Protein AF-A0A6N7EY74-F1 (afdb_monomer_lite)

Structure (mmCIF, N/CA/C/O backbone):
data_AF-A0A6N7EY74-F1
#
_entry.id   AF-A0A6N7EY74-F1
#
loop_
_atom_site.group_PDB
_atom_site.id
_atom_site.type_symbol
_atom_site.label_atom_id
_atom_site.label_alt_id
_atom_site.label_comp_id
_atom_site.label_asym_id
_atom_site.label_entity_id
_atom_site.label_seq_id
_atom_site.pdbx_PDB_ins_code
_atom_site.Cartn_x
_atom_site.Cartn_y
_atom_site.Cartn_z
_atom_site.occupancy
_atom_site.B_iso_or_equiv
_atom_site.auth_seq_id
_atom_site.auth_comp_id
_atom_site.auth_asym_id
_atom_site.auth_atom_id
_atom_site.pdbx_PDB_model_num
ATOM 1 N N . MET A 1 1 ? -47.242 -31.048 -33.574 1.00 34.75 1 MET A N 1
ATOM 2 C CA . MET A 1 1 ? -47.641 -32.415 -33.180 1.00 34.75 1 MET A CA 1
ATOM 3 C C . MET A 1 1 ? -46.615 -32.928 -32.180 1.00 34.75 1 MET A C 1
ATOM 5 O O . MET A 1 1 ? -45.491 -33.180 -32.572 1.00 34.75 1 MET A O 1
ATOM 9 N N . VAL A 1 2 ? -46.914 -32.680 -30.897 1.00 39.19 2 VAL A N 1
ATOM 10 C CA . VAL A 1 2 ? -47.060 -33.654 -29.779 1.00 39.19 2 VAL A CA 1
ATOM 11 C C . VAL A 1 2 ? -45.697 -33.928 -29.123 1.00 39.19 2 VAL A C 1
ATOM 13 O O . VAL A 1 2 ? -44.795 -34.365 -29.812 1.00 39.19 2 VAL A O 1
ATOM 16 N N . GLY A 1 3 ? -45.412 -33.694 -27.842 1.00 33.03 3 GLY A N 1
ATOM 17 C CA . GLY A 1 3 ? -46.172 -33.223 -26.684 1.00 33.03 3 GLY A CA 1
ATOM 18 C C . GLY A 1 3 ? -45.479 -33.740 -25.405 1.00 33.03 3 GLY A C 1
ATOM 19 O O . GLY A 1 3 ? -45.178 -34.922 -25.352 1.00 33.03 3 GLY A O 1
ATOM 20 N N . MET A 1 4 ? -45.254 -32.841 -24.429 1.00 33.50 4 MET A N 1
ATOM 21 C CA . MET A 1 4 ? -45.318 -33.016 -22.952 1.00 33.50 4 MET A CA 1
ATOM 22 C C . MET A 1 4 ? -44.365 -34.052 -22.289 1.00 33.50 4 MET A C 1
ATOM 24 O O . MET A 1 4 ? -44.329 -35.214 -22.656 1.00 33.50 4 MET A O 1
ATOM 28 N N . SER A 1 5 ? -43.635 -33.745 -21.206 1.00 45.84 5 SER A N 1
ATOM 29 C CA . SER A 1 5 ? -44.220 -33.401 -19.896 1.00 45.84 5 SER A CA 1
ATOM 30 C C . SER A 1 5 ? -43.224 -32.791 -18.889 1.00 45.84 5 SER A C 1
ATOM 32 O O . SER A 1 5 ? -42.051 -33.153 -18.848 1.00 45.84 5 SER A O 1
ATOM 34 N N . ASN A 1 6 ? -43.773 -31.906 -18.048 1.00 38.69 6 ASN A N 1
ATOM 35 C CA . ASN A 1 6 ? -43.242 -31.339 -16.802 1.00 38.69 6 ASN A CA 1
ATOM 36 C C . ASN A 1 6 ? -42.980 -32.394 -15.715 1.00 38.69 6 ASN A C 1
ATOM 38 O O . ASN A 1 6 ? -43.772 -33.322 -15.572 1.00 38.69 6 ASN A O 1
ATOM 42 N N . ALA A 1 7 ? -42.032 -32.103 -14.819 1.00 39.62 7 ALA A N 1
ATOM 43 C CA . ALA A 1 7 ? -42.227 -32.304 -13.380 1.00 39.62 7 ALA A CA 1
ATOM 44 C C . ALA A 1 7 ? -41.306 -31.371 -12.573 1.00 39.62 7 ALA A C 1
ATOM 46 O O . ALA A 1 7 ? -40.107 -31.604 -12.447 1.00 39.62 7 ALA A O 1
ATOM 47 N N . ALA A 1 8 ? -41.896 -30.310 -12.022 1.00 36.38 8 ALA A N 1
ATOM 48 C CA . ALA A 1 8 ? -41.395 -29.632 -10.836 1.00 36.38 8 ALA A CA 1
ATOM 49 C C . ALA A 1 8 ? -41.978 -30.355 -9.614 1.00 36.38 8 ALA A C 1
ATOM 51 O O . ALA A 1 8 ? -43.182 -30.614 -9.588 1.00 36.38 8 ALA A O 1
ATOM 52 N N . LEU A 1 9 ? -41.157 -30.649 -8.606 1.00 38.09 9 LEU A N 1
ATOM 53 C CA . LEU A 1 9 ? -41.636 -31.022 -7.277 1.00 38.09 9 LEU A CA 1
ATOM 54 C C . LEU A 1 9 ? -41.086 -30.036 -6.246 1.00 38.09 9 LEU A C 1
ATOM 56 O O . LEU A 1 9 ? -39.882 -29.841 -6.103 1.00 38.09 9 LEU A O 1
ATOM 60 N N . TYR A 1 10 ? -42.037 -29.390 -5.582 1.00 34.03 10 TYR A N 1
ATOM 61 C CA . TYR A 1 10 ? -41.916 -28.496 -4.441 1.00 34.03 10 TYR A CA 1
ATOM 62 C C . TYR A 1 10 ? -41.791 -29.317 -3.142 1.00 34.03 10 TYR A C 1
ATOM 64 O O . TYR A 1 10 ? -42.632 -30.182 -2.923 1.00 34.03 10 TYR A O 1
ATOM 72 N N . GLY A 1 11 ? -40.836 -28.950 -2.271 1.00 36.69 11 GLY A N 1
ATOM 73 C CA . GLY A 1 11 ? -40.885 -29.049 -0.791 1.00 36.69 11 GLY A CA 1
ATOM 74 C C . GLY A 1 11 ? -40.848 -30.440 -0.124 1.00 36.69 11 GLY A C 1
ATOM 75 O O . GLY A 1 11 ? -41.319 -31.407 -0.706 1.00 36.69 11 GLY A O 1
ATOM 76 N N . PRO A 1 12 ? -40.326 -30.552 1.120 1.00 40.94 12 PRO A N 1
ATOM 77 C CA . PRO A 1 12 ? -40.706 -29.664 2.218 1.00 40.94 12 PRO A CA 1
ATOM 78 C C . PRO A 1 12 ? -39.545 -28.950 2.933 1.00 40.94 12 PRO A C 1
ATOM 80 O O . PRO A 1 12 ? -38.398 -29.387 2.946 1.00 40.94 12 PRO A O 1
ATOM 83 N N . SER A 1 13 ? -39.915 -27.831 3.552 1.00 42.19 13 SER A N 1
ATOM 84 C CA . SER A 1 13 ? -39.191 -27.102 4.590 1.00 42.19 13 SER A CA 1
ATOM 85 C C . SER A 1 13 ? -38.809 -28.000 5.770 1.00 42.19 13 SER A C 1
ATOM 87 O O . SER A 1 13 ? -39.662 -28.707 6.306 1.00 42.19 13 SER A O 1
ATOM 89 N N . GLY A 1 14 ? -37.556 -27.894 6.197 1.00 31.59 14 GLY A N 1
ATOM 90 C CA . GLY A 1 14 ? -37.033 -28.456 7.436 1.00 31.59 14 GLY A CA 1
ATOM 91 C C . GLY A 1 14 ? -35.747 -27.724 7.791 1.00 31.59 14 GLY A C 1
ATOM 92 O O . GLY A 1 14 ? -34.661 -28.082 7.347 1.00 31.59 14 GLY A O 1
ATOM 93 N N . ASP A 1 15 ? -35.907 -26.635 8.526 1.00 46.09 15 ASP A N 1
ATOM 94 C CA . ASP A 1 15 ? -34.927 -26.156 9.483 1.00 46.09 15 ASP A CA 1
ATOM 95 C C . ASP A 1 15 ? -34.392 -27.329 10.312 1.00 46.09 15 ASP A C 1
ATOM 97 O O . ASP A 1 15 ? -35.181 -28.090 10.851 1.00 46.09 15 ASP A O 1
ATOM 101 N N . ASN A 1 16 ? -33.066 -27.496 10.368 1.00 38.72 16 ASN A N 1
ATOM 102 C CA . ASN A 1 16 ? -32.332 -27.967 11.544 1.00 38.72 16 ASN A CA 1
ATOM 103 C C . ASN A 1 16 ? -30.824 -27.801 11.323 1.00 38.72 16 ASN A C 1
ATOM 105 O O . ASN A 1 16 ? -30.230 -28.300 10.369 1.00 38.72 16 ASN A O 1
ATOM 109 N N . ASN A 1 17 ? -30.230 -27.041 12.238 1.00 41.16 17 ASN A N 1
ATOM 110 C CA . ASN A 1 17 ? -28.802 -26.860 12.415 1.00 41.16 17 ASN A CA 1
ATOM 111 C C . ASN A 1 17 ? -28.122 -28.210 12.674 1.00 41.16 17 ASN A C 1
ATOM 113 O O . ASN A 1 17 ? -28.238 -28.734 13.774 1.00 41.16 17 ASN A O 1
ATOM 117 N N . ASP A 1 18 ? -27.353 -28.707 11.709 1.00 34.03 18 ASP A N 1
ATOM 118 C CA . ASP A 1 18 ? -26.391 -29.790 11.925 1.00 34.03 18 ASP A CA 1
ATOM 119 C C . ASP A 1 18 ? -25.123 -29.531 11.100 1.00 34.03 18 ASP A C 1
ATOM 121 O O . ASP A 1 18 ? -24.938 -30.019 9.987 1.00 34.03 18 ASP A O 1
ATOM 125 N N . TRP A 1 19 ? -24.219 -28.721 11.659 1.00 34.09 19 TRP A N 1
ATOM 126 C CA . TRP A 1 19 ? -22.860 -28.558 11.143 1.00 34.09 19 TRP A CA 1
ATOM 127 C C . TRP A 1 19 ? -21.900 -29.418 11.969 1.00 34.09 19 TRP A C 1
ATOM 129 O O . TRP A 1 19 ? -21.376 -28.983 12.994 1.00 34.09 19 TRP A O 1
ATOM 139 N N . ARG A 1 20 ? -21.632 -30.642 11.501 1.00 33.72 20 ARG A N 1
ATOM 140 C CA . ARG A 1 20 ? -20.420 -31.395 11.864 1.00 33.72 20 ARG A CA 1
ATOM 141 C C . ARG A 1 20 ? -19.453 -31.379 10.672 1.00 33.72 20 ARG A C 1
ATOM 143 O O . ARG A 1 20 ? -19.903 -31.509 9.536 1.00 33.72 20 ARG A O 1
ATOM 150 N N . PRO A 1 21 ? -18.140 -31.193 10.895 1.00 37.75 21 PRO A N 1
ATOM 151 C CA . PRO A 1 21 ? -17.192 -30.937 9.819 1.00 37.75 21 PRO A CA 1
ATOM 152 C C . PRO A 1 21 ? -16.805 -32.235 9.104 1.00 37.75 21 PRO A C 1
ATOM 154 O O . PRO A 1 21 ? -16.288 -33.165 9.721 1.00 37.75 21 PRO A O 1
ATOM 157 N N . ALA A 1 22 ? -16.991 -32.275 7.785 1.00 33.09 22 ALA A N 1
ATOM 158 C CA . ALA A 1 22 ? -16.276 -33.216 6.936 1.00 33.09 22 ALA A CA 1
ATOM 159 C C . ALA A 1 22 ? -14.844 -32.690 6.754 1.00 33.09 22 ALA A C 1
ATOM 161 O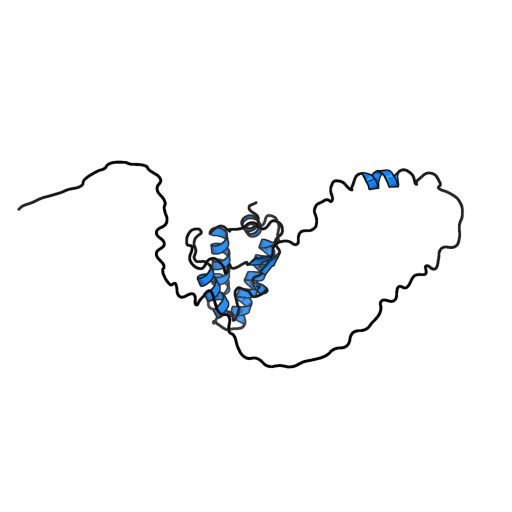 O . ALA A 1 22 ? -14.599 -31.748 6.000 1.00 33.09 22 ALA A O 1
ATOM 162 N N . ILE A 1 23 ? -13.896 -33.273 7.490 1.00 42.56 23 ILE A N 1
ATOM 163 C CA . ILE A 1 23 ? -12.462 -33.093 7.249 1.00 42.56 23 ILE A CA 1
ATOM 164 C C . ILE A 1 23 ? -12.138 -33.857 5.963 1.00 42.56 23 ILE A C 1
ATOM 166 O O . ILE A 1 23 ? -11.797 -35.037 5.991 1.00 42.56 23 ILE A O 1
ATOM 170 N N . GLN A 1 24 ? -12.278 -33.186 4.820 1.00 34.59 24 GLN A N 1
ATOM 171 C CA . GLN A 1 24 ? -11.624 -33.615 3.593 1.00 34.59 24 GLN A CA 1
ATOM 172 C C . GLN A 1 24 ? -10.190 -33.088 3.666 1.00 34.59 24 GLN A C 1
ATOM 174 O O . GLN A 1 24 ? -9.943 -31.892 3.510 1.00 34.59 24 GLN A O 1
ATOM 179 N N . LEU A 1 25 ? -9.255 -33.988 3.966 1.00 37.03 25 LEU A N 1
ATOM 180 C CA . LEU A 1 25 ? -7.818 -33.746 3.915 1.00 37.03 25 LEU A CA 1
ATOM 181 C C . LEU A 1 25 ? -7.421 -33.469 2.456 1.00 37.03 25 LEU A C 1
ATOM 183 O O . LEU A 1 25 ? -7.042 -34.368 1.713 1.00 37.03 25 LEU A O 1
ATOM 187 N N . LEU A 1 26 ? -7.574 -32.219 2.030 1.00 35.75 26 LEU A N 1
ATOM 188 C CA . LEU A 1 26 ? -6.969 -31.715 0.809 1.00 35.75 26 LEU A CA 1
ATOM 189 C C . LEU A 1 26 ? -5.552 -31.280 1.165 1.00 35.75 26 LEU A C 1
ATOM 191 O O . LEU A 1 26 ? -5.339 -30.320 1.906 1.00 35.75 26 LEU A O 1
ATOM 195 N N . VAL A 1 27 ? -4.587 -32.036 0.658 1.00 36.12 27 VAL A N 1
ATOM 196 C CA . VAL A 1 27 ? -3.181 -31.650 0.635 1.00 36.12 27 VAL A CA 1
ATOM 197 C C . VAL A 1 27 ? -3.093 -30.434 -0.293 1.00 36.12 27 VAL A C 1
ATOM 199 O O . VAL A 1 27 ? -3.188 -30.568 -1.509 1.00 36.12 27 VAL A O 1
ATOM 202 N N . PHE A 1 28 ? -3.044 -29.234 0.287 1.00 34.91 28 PHE A N 1
ATOM 203 C CA . PHE A 1 28 ? -2.893 -27.978 -0.446 1.00 34.91 28 PHE A CA 1
ATOM 204 C C . PHE A 1 28 ? -1.406 -27.638 -0.548 1.00 34.91 28 PHE A C 1
ATOM 206 O O . PHE A 1 28 ? -0.768 -27.336 0.462 1.00 34.91 28 PHE A O 1
ATOM 213 N N . ASP A 1 29 ? -0.870 -27.661 -1.767 1.00 34.19 29 ASP A N 1
ATOM 214 C CA . ASP A 1 29 ? 0.480 -27.185 -2.060 1.00 34.19 29 ASP A CA 1
ATOM 215 C C . ASP A 1 29 ? 0.595 -25.682 -1.745 1.00 34.19 29 ASP A C 1
ATOM 217 O O . ASP A 1 29 ? -0.067 -24.823 -2.331 1.00 34.19 29 ASP A O 1
ATOM 221 N N . TYR A 1 30 ? 1.427 -25.377 -0.748 1.00 38.41 30 TYR A N 1
ATOM 222 C CA . TYR A 1 30 ? 1.481 -24.124 0.013 1.00 38.41 30 TYR A CA 1
ATOM 223 C C . TYR A 1 30 ? 2.528 -23.127 -0.524 1.00 38.41 30 TYR A C 1
ATOM 225 O O . TYR A 1 30 ? 3.096 -22.334 0.225 1.00 38.41 30 TYR A O 1
ATOM 233 N N . THR A 1 31 ? 2.841 -23.148 -1.820 1.00 48.22 31 THR A N 1
ATOM 234 C CA . THR A 1 31 ? 4.078 -22.524 -2.331 1.00 48.22 31 THR A CA 1
ATOM 235 C C . THR A 1 31 ? 4.087 -20.988 -2.276 1.00 48.22 31 THR A C 1
ATOM 237 O O . THR A 1 31 ? 5.155 -20.393 -2.190 1.00 48.22 31 THR A O 1
ATOM 240 N N . ALA A 1 32 ? 2.929 -20.319 -2.242 1.00 48.31 32 ALA A N 1
ATOM 241 C CA . ALA A 1 32 ? 2.867 -18.862 -2.043 1.00 48.31 32 ALA A CA 1
ATOM 242 C C . ALA A 1 32 ? 2.884 -18.430 -0.560 1.00 48.31 32 ALA A C 1
ATOM 244 O O . ALA A 1 32 ? 2.964 -17.241 -0.275 1.00 48.31 32 ALA A O 1
ATOM 245 N N . CYS A 1 33 ? 2.775 -19.372 0.384 1.00 54.25 33 CYS A N 1
ATOM 246 C CA . CYS A 1 33 ? 2.674 -19.090 1.820 1.00 54.25 33 CYS A CA 1
ATOM 247 C C . CYS A 1 33 ? 3.858 -19.659 2.630 1.00 54.25 33 CYS A C 1
ATOM 249 O O . CYS A 1 33 ? 3.950 -19.436 3.836 1.00 54.25 33 CYS A O 1
ATOM 251 N N . SER A 1 34 ? 4.796 -20.354 1.983 1.00 45.31 34 SER A N 1
ATOM 252 C CA . SER A 1 34 ? 6.051 -20.790 2.594 1.00 45.31 34 SER A CA 1
ATOM 253 C C . SER A 1 34 ? 7.205 -20.685 1.597 1.00 45.31 34 SER A C 1
ATOM 255 O O . SER A 1 34 ? 7.488 -21.628 0.862 1.00 45.31 34 SER A O 1
ATOM 257 N N . SER A 1 35 ? 7.912 -19.559 1.589 1.00 44.09 35 SER A N 1
ATOM 258 C CA . SER A 1 35 ? 9.243 -19.467 0.984 1.00 44.09 35 SER A CA 1
ATOM 259 C C . SER A 1 35 ? 10.265 -19.132 2.066 1.00 44.09 35 SER A C 1
ATOM 261 O O . SER A 1 35 ? 10.712 -17.998 2.197 1.00 44.09 35 SER A O 1
ATOM 263 N N . VAL A 1 36 ? 10.625 -20.142 2.863 1.00 39.34 36 VAL A N 1
ATOM 264 C CA . VAL A 1 36 ? 11.872 -20.132 3.635 1.00 39.34 36 VAL A CA 1
ATOM 265 C C . VAL A 1 36 ? 12.922 -20.806 2.761 1.00 39.34 36 VAL A C 1
ATOM 267 O O . VAL A 1 36 ? 12.947 -22.028 2.638 1.00 39.34 36 VAL A O 1
ATOM 270 N N . SER A 1 37 ? 13.785 -20.018 2.130 1.00 34.66 37 SER A N 1
ATOM 271 C CA . SER A 1 37 ? 15.000 -20.536 1.509 1.00 34.66 37 SER A CA 1
ATOM 272 C C . SER A 1 37 ? 16.030 -20.819 2.606 1.00 34.66 37 SER A C 1
ATOM 274 O O . SER A 1 37 ? 16.635 -19.894 3.146 1.00 34.66 37 SER A O 1
ATOM 276 N N . TRP A 1 38 ? 16.223 -22.092 2.952 1.00 33.62 38 TRP A N 1
ATOM 277 C CA . TRP A 1 38 ? 17.410 -22.539 3.681 1.00 33.62 38 TRP A CA 1
ATOM 278 C C . TRP A 1 38 ? 18.582 -22.585 2.701 1.00 33.62 38 TRP A C 1
ATOM 280 O O . TRP A 1 38 ? 18.553 -23.337 1.729 1.00 33.62 38 TRP A O 1
ATOM 290 N N . GLY A 1 39 ? 19.602 -21.768 2.954 1.00 30.80 39 GLY A N 1
ATOM 291 C CA . GLY A 1 39 ? 20.826 -21.716 2.167 1.00 30.80 39 GLY A CA 1
ATOM 292 C C . GLY A 1 39 ? 22.039 -21.519 3.066 1.00 30.80 39 GLY A C 1
ATOM 293 O O . GLY A 1 39 ? 22.335 -20.401 3.460 1.00 30.80 39 GLY A O 1
ATOM 294 N N . CYS A 1 40 ? 22.702 -22.643 3.339 1.00 32.09 40 CYS A N 1
ATOM 295 C CA . CYS A 1 40 ? 24.125 -22.835 3.631 1.00 32.09 40 CYS A CA 1
ATOM 296 C C . CYS A 1 40 ? 24.758 -22.151 4.858 1.00 32.09 40 CYS A C 1
ATOM 298 O O . CYS A 1 40 ? 24.956 -20.943 4.930 1.00 32.09 40 CYS A O 1
ATOM 300 N N . ALA A 1 41 ? 25.194 -23.018 5.777 1.00 37.12 41 ALA A N 1
ATOM 301 C CA . ALA A 1 41 ? 26.138 -22.737 6.844 1.00 37.12 41 ALA A CA 1
ATOM 302 C C . ALA A 1 41 ? 27.435 -22.107 6.306 1.00 37.12 41 ALA A C 1
ATOM 304 O O . ALA A 1 41 ? 28.078 -22.646 5.406 1.00 37.12 41 ALA A O 1
ATOM 305 N N . GLY A 1 42 ? 27.819 -20.987 6.911 1.00 33.50 42 GLY A N 1
ATOM 306 C CA . GLY A 1 42 ? 29.117 -20.343 6.768 1.00 33.50 42 GLY A CA 1
ATOM 307 C C . GLY A 1 42 ? 29.475 -19.715 8.108 1.00 33.50 42 GLY A C 1
ATOM 308 O O . GLY A 1 42 ? 28.993 -18.642 8.456 1.00 33.50 42 GLY A O 1
ATOM 309 N N . GLU A 1 43 ? 30.247 -20.455 8.890 1.00 35.94 43 GLU A N 1
ATOM 310 C CA . GLU A 1 43 ? 30.794 -20.089 10.190 1.00 35.94 43 GLU A CA 1
ATOM 311 C C . GLU A 1 43 ? 31.783 -18.921 10.046 1.00 35.94 43 GLU A C 1
ATOM 313 O O . GLU A 1 43 ? 32.786 -19.049 9.350 1.00 35.94 43 GLU A O 1
ATOM 318 N N . VAL A 1 44 ? 31.527 -17.788 10.711 1.00 37.44 44 VAL A N 1
ATOM 319 C CA . VAL A 1 44 ? 32.575 -16.813 11.056 1.00 37.44 44 VAL A CA 1
ATOM 320 C C . VAL A 1 44 ? 32.298 -16.282 12.459 1.00 37.44 44 VAL A C 1
ATOM 322 O O . VAL A 1 44 ? 31.414 -15.454 12.681 1.00 37.44 44 VAL A O 1
ATOM 325 N N . ALA A 1 45 ? 33.067 -16.785 13.420 1.00 34.53 45 ALA A N 1
ATOM 326 C CA . ALA A 1 45 ? 33.168 -16.226 14.756 1.00 34.53 45 ALA A CA 1
ATOM 327 C C . ALA A 1 45 ? 33.861 -14.856 14.691 1.00 34.53 45 ALA A C 1
ATOM 329 O O . ALA A 1 45 ? 34.982 -14.751 14.201 1.00 34.53 45 ALA A O 1
ATOM 330 N N . MET A 1 46 ? 33.224 -13.813 15.224 1.00 36.34 46 MET A N 1
ATOM 331 C CA . MET A 1 46 ? 33.888 -12.544 15.530 1.00 36.34 46 MET A CA 1
ATOM 332 C C . MET A 1 46 ? 33.607 -12.189 16.986 1.00 36.34 46 MET A C 1
ATOM 334 O O . MET A 1 46 ? 32.521 -11.753 17.364 1.00 36.34 46 MET A O 1
ATOM 338 N N . ILE A 1 47 ? 34.624 -12.440 17.802 1.00 40.34 47 ILE A N 1
ATOM 339 C CA . ILE A 1 47 ? 34.749 -12.028 19.194 1.00 40.34 47 ILE A CA 1
ATOM 340 C C . ILE A 1 47 ? 34.919 -10.503 19.209 1.00 40.34 47 ILE A C 1
ATOM 342 O O . ILE A 1 47 ? 35.894 -9.994 18.664 1.00 40.34 47 ILE A O 1
ATOM 346 N N . PHE A 1 48 ? 34.014 -9.777 19.868 1.00 31.55 48 PHE A N 1
ATOM 347 C CA . PHE A 1 48 ? 34.229 -8.375 20.236 1.00 31.55 48 PHE A CA 1
ATOM 348 C C . PHE A 1 48 ? 34.163 -8.233 21.764 1.00 31.55 48 PHE A C 1
ATOM 350 O O . PHE A 1 48 ? 33.182 -8.670 22.371 1.00 31.55 48 PHE A O 1
ATOM 357 N N . PRO A 1 49 ? 35.200 -7.670 22.414 1.00 45.91 49 PRO A N 1
ATOM 358 C CA . PRO A 1 49 ? 35.291 -7.636 23.866 1.00 45.91 49 PRO A CA 1
ATOM 359 C C . PRO A 1 49 ? 34.362 -6.588 24.495 1.00 45.91 49 PRO A C 1
ATOM 361 O O . PRO A 1 49 ? 34.261 -5.445 24.048 1.00 45.91 49 PRO A O 1
ATOM 364 N N . VAL A 1 50 ? 33.739 -6.996 25.602 1.00 40.28 50 VAL A N 1
ATOM 365 C CA . VAL A 1 50 ? 33.124 -6.144 26.627 1.00 40.28 50 VAL A CA 1
ATOM 366 C C . VAL A 1 50 ? 34.184 -5.242 27.264 1.00 40.28 50 VAL A C 1
ATOM 368 O O . VAL A 1 50 ? 35.204 -5.742 27.726 1.00 40.28 50 VAL A O 1
ATOM 371 N N . ALA A 1 51 ? 33.906 -3.935 27.339 1.00 34.94 51 ALA A N 1
ATOM 372 C CA . ALA A 1 51 ? 33.979 -3.116 28.561 1.00 34.94 51 ALA A CA 1
ATOM 373 C C . ALA A 1 51 ? 33.937 -1.611 28.236 1.00 34.94 51 ALA A C 1
ATOM 375 O O . ALA A 1 51 ? 34.867 -1.076 27.635 1.00 34.94 51 ALA A O 1
ATOM 376 N N . LYS A 1 52 ? 32.933 -0.893 28.763 1.00 37.69 52 LYS A N 1
ATOM 377 C CA . LYS A 1 52 ? 33.181 0.393 29.440 1.00 37.69 52 LYS A CA 1
ATOM 378 C C . LYS A 1 52 ? 32.021 0.811 30.347 1.00 37.69 52 LYS A C 1
ATOM 380 O O . LYS A 1 52 ? 30.981 1.288 29.916 1.00 37.69 52 LYS A O 1
ATOM 385 N N . VAL A 1 53 ? 32.276 0.553 31.626 1.00 39.25 53 VAL A N 1
ATOM 386 C CA . VAL A 1 53 ? 31.927 1.292 32.847 1.00 39.25 53 VAL A CA 1
ATOM 387 C C . VAL A 1 53 ? 31.203 2.632 32.643 1.00 39.25 53 VAL A C 1
ATOM 389 O O . VAL A 1 53 ? 31.740 3.567 32.050 1.00 39.25 53 VAL A O 1
ATOM 392 N N . PHE A 1 54 ? 30.025 2.732 33.264 1.00 35.91 54 PHE A N 1
ATOM 393 C CA . PHE A 1 54 ? 29.317 3.976 33.562 1.00 35.91 54 PHE A CA 1
ATOM 394 C C . PHE A 1 54 ? 30.108 4.808 34.577 1.00 35.91 54 PHE A C 1
ATOM 396 O O . PHE A 1 54 ? 30.400 4.336 35.676 1.00 35.91 54 PHE A O 1
ATOM 403 N N . LYS A 1 55 ? 30.406 6.067 34.243 1.00 32.50 55 LYS A N 1
ATOM 404 C CA . LYS A 1 55 ? 30.880 7.057 35.214 1.00 32.50 55 LYS A CA 1
ATOM 405 C C . LYS A 1 55 ? 29.738 8.018 35.532 1.00 32.50 55 LYS A C 1
ATOM 407 O O . LYS A 1 55 ? 29.390 8.869 34.723 1.00 32.50 55 LYS A O 1
ATOM 412 N N . VAL A 1 56 ? 29.150 7.839 36.715 1.00 34.28 56 VAL A N 1
ATOM 413 C CA . VAL A 1 56 ? 28.254 8.808 37.357 1.00 34.28 56 VAL A CA 1
ATOM 414 C C . VAL A 1 56 ? 29.097 10.018 37.755 1.00 34.28 56 VAL A C 1
ATOM 416 O O . VAL A 1 56 ? 29.953 9.922 38.631 1.00 34.28 56 VAL A O 1
ATOM 419 N N . GLY A 1 57 ? 28.877 11.145 37.083 1.00 36.09 57 GLY A N 1
ATOM 420 C CA . GLY A 1 57 ? 29.304 12.459 37.548 1.00 36.09 57 GLY A CA 1
ATOM 421 C C . GLY A 1 57 ? 28.173 13.083 38.357 1.00 36.09 57 GLY A C 1
ATOM 422 O O . GLY A 1 57 ? 27.128 13.414 37.806 1.00 36.09 57 GLY A O 1
ATOM 423 N N . LYS A 1 58 ? 28.373 13.207 39.668 1.00 39.41 58 LYS A N 1
ATOM 424 C CA . LYS A 1 58 ? 27.627 14.112 40.549 1.00 39.41 58 LYS A CA 1
ATOM 425 C C . LYS A 1 58 ? 28.595 15.219 40.982 1.00 39.41 58 LYS A C 1
ATOM 427 O O . LYS A 1 58 ? 29.792 14.948 41.002 1.00 39.41 58 LYS A O 1
ATOM 432 N N . ILE A 1 59 ? 28.029 16.376 41.351 1.00 39.22 59 ILE A N 1
ATOM 433 C CA . ILE A 1 59 ? 28.588 17.677 41.806 1.00 39.22 59 ILE A CA 1
ATOM 434 C C . ILE A 1 59 ? 28.235 18.707 40.712 1.00 39.22 59 ILE A C 1
ATOM 436 O O . ILE A 1 59 ? 28.854 18.711 39.659 1.00 39.22 59 ILE A O 1
ATOM 440 N N . VAL A 1 60 ? 27.086 19.397 40.730 1.00 38.88 60 VAL A N 1
ATOM 441 C CA . VAL A 1 60 ? 26.551 20.365 41.717 1.00 38.88 60 VAL A CA 1
ATOM 442 C C . VAL A 1 60 ? 27.598 21.401 42.117 1.00 38.88 60 VAL A C 1
ATOM 444 O O . VAL A 1 60 ? 28.231 21.264 43.154 1.00 38.88 60 VAL A O 1
ATOM 447 N N . GLU A 1 61 ? 27.724 22.451 41.311 1.00 41.44 61 GLU A N 1
ATOM 448 C CA . GLU A 1 61 ? 28.323 23.722 41.716 1.00 41.44 61 GLU A CA 1
ATOM 449 C C . GLU A 1 61 ? 27.384 24.863 41.301 1.00 41.44 61 GLU A C 1
ATOM 451 O O . GLU A 1 61 ? 26.796 24.827 40.219 1.00 41.44 61 GLU A O 1
ATOM 456 N N . ASN A 1 62 ? 27.284 25.853 42.194 1.00 41.94 62 ASN A N 1
ATOM 457 C CA . ASN A 1 62 ? 26.633 27.166 42.071 1.00 41.94 62 ASN A CA 1
ATOM 458 C C . ASN A 1 62 ? 25.195 27.299 42.600 1.00 41.94 62 ASN A C 1
ATOM 460 O O . ASN A 1 62 ? 24.282 27.611 41.843 1.00 41.94 62 ASN A O 1
ATOM 464 N N . ILE A 1 63 ? 25.024 27.185 43.925 1.00 43.91 63 ILE A N 1
ATOM 465 C CA . ILE A 1 63 ? 24.108 28.068 44.673 1.00 43.91 63 ILE A CA 1
ATOM 466 C C . ILE A 1 63 ? 24.798 28.496 45.983 1.00 43.91 63 ILE A C 1
ATOM 468 O O . ILE A 1 63 ? 24.807 27.762 46.966 1.00 43.91 63 ILE A O 1
ATOM 472 N N . ALA A 1 64 ? 25.379 29.690 45.959 1.00 37.78 64 ALA A N 1
ATOM 473 C CA . ALA A 1 64 ? 25.567 30.606 47.086 1.00 37.78 64 ALA A CA 1
ATOM 474 C C . ALA A 1 64 ? 25.204 31.980 46.477 1.00 37.78 64 ALA A C 1
ATOM 476 O O . ALA A 1 64 ? 25.615 32.253 45.353 1.00 37.78 64 ALA A O 1
ATOM 477 N N . ASP A 1 65 ? 24.303 32.802 47.004 1.00 44.66 65 ASP A N 1
ATOM 478 C CA . ASP A 1 65 ? 24.054 33.148 48.397 1.00 44.66 65 ASP A CA 1
ATOM 479 C C . ASP A 1 65 ? 22.555 33.282 48.720 1.00 44.66 65 ASP A C 1
ATOM 481 O O . ASP A 1 65 ? 21.710 33.496 47.849 1.00 44.66 65 ASP A O 1
ATOM 485 N N . ALA A 1 66 ? 22.243 33.149 50.007 1.00 39.81 66 ALA A N 1
ATOM 486 C CA . ALA A 1 66 ? 20.920 33.302 50.592 1.00 39.81 66 ALA A CA 1
ATOM 487 C C . ALA A 1 66 ? 20.574 34.773 50.876 1.00 39.81 66 ALA A C 1
ATOM 489 O O . ALA A 1 66 ? 21.426 35.525 51.345 1.00 39.81 66 ALA A O 1
ATOM 490 N N . SER A 1 67 ? 19.297 35.135 50.734 1.00 42.16 67 SER A N 1
ATOM 491 C CA . SER A 1 67 ? 18.641 36.059 51.668 1.00 42.16 67 SER A CA 1
ATOM 492 C C . SER A 1 67 ? 17.113 35.921 51.617 1.00 42.16 67 SER A C 1
ATOM 494 O O . SER A 1 67 ? 16.455 36.217 50.626 1.00 42.16 67 SER A O 1
ATOM 496 N N . ASP A 1 68 ? 16.580 35.361 52.701 1.00 48.41 68 ASP A N 1
ATOM 497 C CA . ASP A 1 68 ? 15.303 35.660 53.357 1.00 48.41 68 ASP A CA 1
ATOM 498 C C . ASP A 1 68 ? 14.165 36.292 52.529 1.00 48.41 68 ASP A C 1
ATOM 500 O O . ASP A 1 68 ? 14.114 37.509 52.374 1.00 48.41 68 ASP A O 1
ATOM 504 N N . ALA A 1 69 ? 13.196 35.463 52.105 1.00 45.16 69 ALA A N 1
ATOM 505 C CA . ALA A 1 69 ? 11.738 35.690 52.213 1.00 45.16 69 ALA A CA 1
ATOM 506 C C . ALA A 1 69 ? 10.945 34.793 51.235 1.00 45.16 69 ALA A C 1
ATOM 508 O O . ALA A 1 69 ? 10.918 35.076 50.043 1.00 45.16 69 ALA A O 1
ATOM 509 N N . ALA A 1 70 ? 10.270 33.748 51.740 1.00 42.28 70 ALA A N 1
ATOM 510 C CA . ALA A 1 70 ? 8.970 33.225 51.255 1.00 42.28 70 ALA A CA 1
ATOM 511 C C . ALA A 1 70 ? 8.673 31.845 51.883 1.00 42.28 70 ALA A C 1
ATOM 513 O O . ALA A 1 70 ? 8.697 30.814 51.214 1.00 42.28 70 ALA A O 1
ATOM 514 N N . ALA A 1 71 ? 8.400 31.809 53.189 1.00 45.94 71 ALA A N 1
ATOM 515 C CA . ALA A 1 71 ? 8.087 30.574 53.915 1.00 45.94 71 ALA A CA 1
ATOM 516 C C . ALA A 1 71 ? 6.606 30.127 53.825 1.00 45.94 71 ALA A C 1
ATOM 518 O O . ALA A 1 71 ? 6.233 29.188 54.516 1.00 45.94 71 ALA A O 1
ATOM 519 N N . ASP A 1 72 ? 5.770 30.731 52.968 1.00 46.16 72 ASP A N 1
ATOM 520 C CA . ASP A 1 72 ? 4.308 30.493 52.970 1.00 46.16 72 ASP A CA 1
ATOM 521 C C . ASP A 1 72 ? 3.710 29.910 51.670 1.00 46.16 72 ASP A C 1
ATOM 523 O O . ASP A 1 72 ? 2.499 29.745 51.560 1.00 46.16 72 ASP A O 1
ATOM 527 N N . ALA A 1 73 ? 4.525 29.538 50.674 1.00 44.56 73 ALA A N 1
ATOM 528 C CA . ALA A 1 73 ? 4.031 29.033 49.378 1.00 44.56 73 ALA A CA 1
ATOM 529 C C . ALA A 1 73 ? 4.225 27.516 49.145 1.00 44.56 73 ALA A C 1
ATOM 531 O O . ALA A 1 73 ? 3.914 27.009 48.068 1.00 44.56 73 ALA A O 1
ATOM 532 N N . ALA A 1 74 ? 4.747 26.767 50.123 1.00 47.12 74 ALA A N 1
ATOM 533 C CA . ALA A 1 74 ? 5.176 25.377 49.912 1.00 47.12 74 ALA A CA 1
ATOM 534 C C . ALA A 1 74 ? 4.103 24.302 50.194 1.00 47.12 74 ALA A C 1
ATOM 536 O O . ALA A 1 74 ? 4.287 23.153 49.797 1.00 47.12 74 ALA A O 1
ATOM 537 N N . ALA A 1 75 ? 2.981 24.638 50.842 1.00 43.34 75 ALA A N 1
ATOM 538 C CA . ALA A 1 75 ? 1.967 23.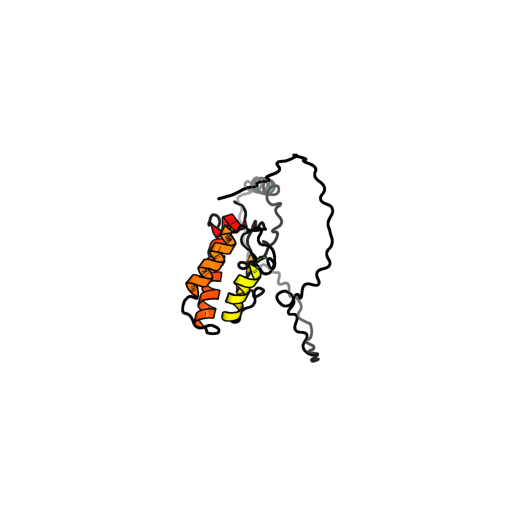647 51.231 1.00 43.34 75 ALA A CA 1
ATOM 539 C C . ALA A 1 75 ? 0.918 23.340 50.138 1.00 43.34 75 ALA A C 1
ATOM 541 O O . ALA A 1 75 ? 0.264 22.298 50.194 1.00 43.34 75 ALA A O 1
ATOM 542 N N . ASP A 1 76 ? 0.760 24.208 49.132 1.00 44.53 76 ASP A N 1
ATOM 543 C CA . ASP A 1 76 ? -0.272 24.050 48.091 1.00 44.53 76 ASP A CA 1
ATOM 544 C C . ASP A 1 76 ? 0.221 23.232 46.879 1.00 44.53 76 ASP A C 1
ATOM 546 O O . ASP A 1 76 ? -0.524 22.453 46.281 1.00 44.53 76 ASP A O 1
ATOM 550 N N . ALA A 1 77 ? 1.524 23.275 46.580 1.00 43.53 77 ALA A N 1
ATOM 551 C CA . ALA A 1 77 ? 2.118 22.498 45.487 1.00 43.53 77 ALA A CA 1
ATOM 552 C C . ALA A 1 77 ? 2.034 20.973 45.710 1.00 43.53 77 ALA A C 1
ATOM 554 O O . ALA A 1 77 ? 1.958 20.198 44.755 1.00 43.53 77 ALA A O 1
ATOM 555 N N . THR A 1 78 ? 1.996 20.519 46.967 1.00 43.91 78 THR A N 1
ATOM 556 C CA . THR A 1 78 ? 1.918 19.087 47.297 1.00 43.91 78 THR A CA 1
ATOM 557 C C . THR A 1 78 ? 0.511 18.514 47.090 1.00 43.91 78 THR A C 1
ATOM 559 O O . THR A 1 78 ? 0.368 17.319 46.832 1.00 43.91 78 THR A O 1
ATOM 562 N N . LYS A 1 79 ? -0.541 19.346 47.135 1.00 36.94 79 LYS A N 1
ATOM 563 C CA . LYS A 1 79 ? -1.934 18.891 46.981 1.00 36.94 79 LYS A CA 1
ATOM 564 C C . LYS A 1 79 ? -2.368 18.771 45.518 1.00 36.94 79 LYS A C 1
ATOM 566 O O . LYS A 1 79 ? -3.191 17.912 45.203 1.00 36.94 79 LYS A O 1
ATOM 571 N N . VAL A 1 80 ? -1.776 19.555 44.615 1.00 41.34 80 VAL A N 1
ATOM 572 C CA . VAL A 1 80 ? -2.014 19.430 43.163 1.00 41.34 80 VAL A CA 1
ATOM 573 C C . VAL A 1 80 ? -1.304 18.197 42.584 1.00 41.34 80 VAL A C 1
ATOM 575 O O . VAL A 1 80 ? -1.832 17.551 41.683 1.00 41.34 80 VAL A O 1
ATOM 578 N N . ALA A 1 81 ? -0.161 17.795 43.149 1.00 40.53 81 ALA A N 1
ATOM 579 C CA . ALA A 1 81 ? 0.577 16.609 42.706 1.00 40.53 81 ALA A CA 1
ATOM 580 C C . ALA A 1 81 ? -0.122 15.276 43.049 1.00 40.53 81 ALA A C 1
ATOM 582 O O . ALA A 1 81 ? 0.042 14.292 42.331 1.00 40.53 81 ALA A O 1
ATOM 583 N N . ALA A 1 82 ? -0.935 15.233 44.111 1.00 41.09 82 ALA A N 1
ATOM 584 C CA . ALA A 1 82 ? -1.600 14.006 44.558 1.00 41.09 82 ALA A CA 1
ATOM 585 C C . ALA A 1 82 ? -2.930 13.705 43.838 1.00 41.09 82 ALA A C 1
ATOM 587 O O . ALA A 1 82 ? -3.449 12.600 43.973 1.00 41.09 82 ALA A O 1
ATOM 588 N N . LYS A 1 83 ? -3.490 14.651 43.064 1.00 34.72 83 LYS A N 1
ATOM 589 C CA . LYS A 1 83 ? -4.761 14.445 42.338 1.00 34.72 83 LYS A CA 1
ATOM 590 C C . LYS A 1 83 ? -4.584 13.918 40.905 1.00 34.72 83 LYS A C 1
ATOM 592 O O . LYS A 1 83 ? -5.569 13.570 40.268 1.00 34.72 83 LYS A O 1
ATOM 597 N N . SER A 1 84 ? -3.350 13.803 40.415 1.00 40.91 84 SER A N 1
ATOM 598 C CA . SER A 1 84 ? -3.060 13.409 39.024 1.00 40.91 84 SER A CA 1
ATOM 599 C C . SER A 1 84 ? -2.489 11.993 38.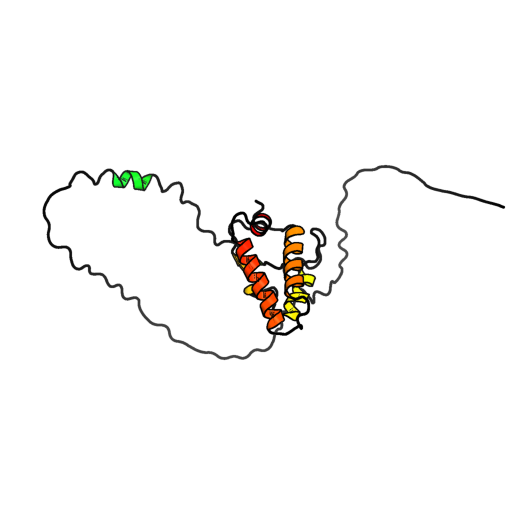883 1.00 40.91 84 SER A C 1
ATOM 601 O O . SER A 1 84 ? -2.017 11.628 37.811 1.00 40.91 84 SER A O 1
ATOM 603 N N . ALA A 1 85 ? -2.501 11.195 39.955 1.00 42.69 85 ALA A N 1
ATOM 604 C CA . ALA A 1 85 ? -1.947 9.838 39.958 1.00 42.69 85 ALA A CA 1
ATOM 605 C C . ALA A 1 85 ? -2.986 8.732 39.677 1.00 42.69 85 ALA A C 1
ATOM 607 O O . ALA A 1 85 ? -2.594 7.586 39.481 1.00 42.69 85 ALA A O 1
ATOM 608 N N . ASP A 1 86 ? -4.282 9.063 39.615 1.00 37.50 86 ASP A N 1
ATOM 609 C CA . ASP A 1 86 ? -5.365 8.094 39.356 1.00 37.50 86 ASP A CA 1
ATOM 610 C C . ASP A 1 86 ? -5.783 8.021 37.867 1.00 37.50 86 ASP A C 1
ATOM 612 O O . ASP A 1 86 ? -6.483 7.103 37.459 1.00 37.50 86 ASP A O 1
ATOM 616 N N . GLU A 1 87 ? -5.302 8.935 37.008 1.00 47.81 87 GLU A N 1
ATOM 617 C CA . GLU A 1 87 ? -5.642 8.966 35.568 1.00 47.81 87 GLU A CA 1
ATOM 618 C C . GLU A 1 87 ? -4.413 8.883 34.639 1.00 47.81 87 GLU A C 1
ATOM 620 O O . GLU A 1 87 ? -4.424 9.352 33.506 1.00 47.81 87 GLU A O 1
ATOM 625 N N . VAL A 1 88 ? -3.320 8.267 35.098 1.00 44.44 88 VAL A N 1
ATOM 626 C CA . VAL A 1 88 ? -2.180 7.898 34.230 1.00 44.44 88 VAL A CA 1
ATOM 627 C C . VAL A 1 88 ? -1.814 6.434 34.478 1.00 44.44 88 VAL A C 1
ATOM 629 O O . VAL A 1 88 ? -0.673 6.055 34.716 1.00 44.44 88 VAL A O 1
ATOM 632 N N . GLY A 1 89 ? -2.846 5.595 34.464 1.00 40.28 89 GLY A N 1
ATOM 633 C CA . GLY A 1 89 ? -2.754 4.143 34.553 1.00 40.28 89 GLY A CA 1
ATOM 634 C C . GLY A 1 89 ? -2.851 3.446 33.197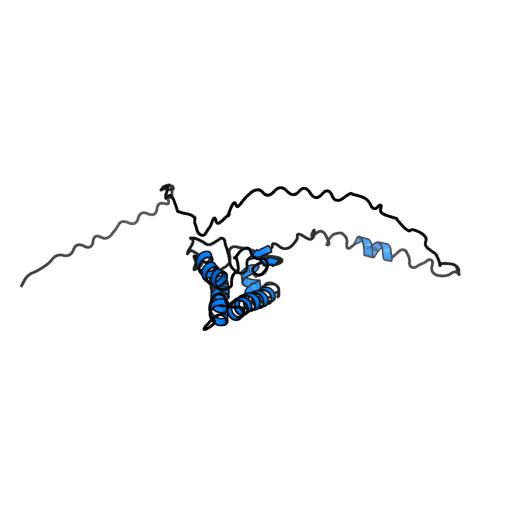 1.00 40.28 89 GLY A C 1
ATOM 635 O O . GLY A 1 89 ? -3.200 2.273 33.162 1.00 40.28 89 GLY A O 1
ATOM 636 N N . GLU A 1 90 ? -2.576 4.116 32.075 1.00 45.00 90 GLU A N 1
ATOM 637 C CA . GLU A 1 90 ? -2.448 3.432 30.785 1.00 45.00 90 GLU A CA 1
ATOM 638 C C . GLU A 1 90 ? -0.973 3.297 30.421 1.00 45.00 90 GLU A C 1
ATOM 640 O O . GLU A 1 90 ? -0.368 4.122 29.740 1.00 45.00 90 GLU A O 1
ATOM 645 N N . VAL A 1 91 ? -0.393 2.211 30.937 1.00 47.09 91 VAL A N 1
ATOM 646 C CA . VAL A 1 91 ? 0.846 1.602 30.452 1.00 47.09 91 VAL A CA 1
ATOM 647 C C . VAL A 1 91 ? 0.879 1.749 28.935 1.00 47.09 91 VAL A C 1
ATOM 649 O O . VAL A 1 91 ? 0.000 1.221 28.254 1.00 47.09 91 VAL A O 1
ATOM 652 N N . THR A 1 92 ? 1.874 2.468 28.419 1.00 53.53 92 THR A N 1
ATOM 653 C CA . THR A 1 92 ? 2.105 2.722 26.994 1.00 53.53 92 THR A CA 1
ATOM 654 C C . THR A 1 92 ? 2.328 1.405 26.246 1.00 53.53 92 THR A C 1
ATOM 656 O O . THR A 1 92 ? 3.445 1.019 25.900 1.00 53.53 92 THR A O 1
ATOM 659 N N . LYS A 1 93 ? 1.250 0.657 25.995 1.00 63.19 93 LYS A N 1
ATOM 660 C CA . LYS A 1 93 ? 1.275 -0.521 25.136 1.00 63.19 93 LYS A CA 1
ATOM 661 C C . LYS A 1 93 ? 1.701 -0.024 23.764 1.00 63.19 93 LYS A C 1
ATOM 663 O O . LYS A 1 93 ? 1.001 0.778 23.147 1.00 63.19 93 LYS A O 1
ATOM 668 N N . LYS A 1 94 ? 2.872 -0.474 23.300 1.00 74.44 94 LYS A N 1
ATOM 669 C CA . LYS A 1 94 ? 3.338 -0.188 21.940 1.00 74.44 94 LYS A CA 1
ATOM 670 C C . LYS A 1 94 ? 2.209 -0.527 20.970 1.00 74.44 94 LYS A C 1
ATOM 672 O O . LYS A 1 94 ? 1.679 -1.638 21.006 1.00 74.44 94 LYS A O 1
ATOM 677 N N . ALA A 1 95 ? 1.838 0.445 20.141 1.00 83.50 95 ALA A N 1
ATOM 678 C CA . ALA A 1 95 ? 0.790 0.266 19.154 1.00 83.50 95 ALA A CA 1
ATOM 679 C C . ALA A 1 95 ? 1.100 -0.959 18.269 1.00 83.50 95 ALA A C 1
ATOM 681 O O . ALA A 1 95 ? 2.251 -1.112 17.840 1.00 83.50 95 ALA A O 1
ATOM 682 N N . PRO A 1 96 ? 0.115 -1.831 17.990 1.00 91.19 96 PRO A N 1
ATOM 683 C CA . PRO A 1 96 ? 0.322 -2.975 17.114 1.00 91.19 96 PRO A CA 1
ATOM 684 C C . PRO A 1 96 ? 0.834 -2.546 15.736 1.00 91.19 96 PRO A C 1
ATOM 686 O O . PRO A 1 96 ? 0.366 -1.560 15.158 1.00 91.19 96 PRO A O 1
ATOM 689 N N . VAL A 1 97 ? 1.786 -3.312 15.198 1.00 94.50 97 VAL A N 1
ATOM 690 C CA . VAL A 1 97 ? 2.276 -3.127 13.828 1.00 94.50 97 VAL A CA 1
ATOM 691 C C . VAL A 1 97 ? 1.290 -3.771 12.855 1.00 94.50 97 VAL A C 1
ATOM 693 O O . VAL A 1 97 ? 1.015 -4.969 12.917 1.00 94.50 97 VAL A O 1
ATOM 696 N N . HIS A 1 98 ? 0.771 -2.963 11.939 1.00 96.50 98 HIS A N 1
ATOM 697 C CA . HIS A 1 98 ? -0.172 -3.338 10.894 1.00 96.50 98 HIS A CA 1
ATOM 698 C C . HIS A 1 98 ? 0.537 -3.482 9.544 1.00 96.50 98 HIS A C 1
ATOM 700 O O . HIS A 1 98 ? 1.431 -2.700 9.232 1.00 96.50 98 HIS A O 1
ATOM 706 N N . HIS A 1 99 ? 0.113 -4.459 8.738 1.00 97.75 99 HIS A N 1
ATOM 707 C CA . HIS A 1 99 ? 0.533 -4.583 7.339 1.00 97.75 99 HIS A CA 1
ATOM 708 C C . HIS A 1 99 ? -0.481 -3.879 6.439 1.00 97.75 99 HIS A C 1
ATOM 710 O O . HIS A 1 99 ? -1.642 -4.292 6.415 1.00 97.75 99 HIS A O 1
ATOM 716 N N . ILE A 1 100 ? -0.057 -2.871 5.675 1.00 98.38 100 ILE A N 1
ATOM 717 C CA . ILE A 1 100 ? -0.941 -2.143 4.753 1.00 98.38 100 ILE A CA 1
ATOM 718 C C . ILE A 1 100 ? -1.556 -3.108 3.724 1.00 98.38 100 ILE A C 1
ATOM 720 O O . ILE A 1 100 ? -2.774 -3.176 3.560 1.00 98.38 100 ILE A O 1
ATOM 724 N N . CYS A 1 101 ? -0.713 -3.925 3.098 1.00 98.38 101 CYS A N 1
ATOM 725 C CA . CYS A 1 101 ? -1.094 -5.036 2.234 1.00 98.38 101 CYS A CA 1
ATOM 726 C C . CYS A 1 101 ? -1.010 -6.345 3.029 1.00 98.38 101 CYS A C 1
ATOM 728 O O . CYS A 1 101 ? 0.052 -6.689 3.542 1.00 98.38 101 CYS A O 1
ATOM 730 N N . THR A 1 102 ? -2.114 -7.084 3.171 1.00 97.31 102 THR A N 1
ATOM 731 C CA . THR A 1 102 ? -2.124 -8.300 4.007 1.00 97.31 102 THR A CA 1
ATOM 732 C C . THR A 1 102 ? -1.331 -9.447 3.376 1.00 97.31 102 THR A C 1
ATOM 734 O O . THR A 1 102 ? -1.495 -9.721 2.192 1.00 97.31 102 THR A O 1
ATOM 737 N N . ASN A 1 103 ? -0.545 -10.161 4.189 1.00 96.50 103 ASN A N 1
ATOM 738 C CA . ASN A 1 103 ? 0.077 -11.441 3.835 1.00 96.50 103 ASN A CA 1
ATOM 739 C C . ASN A 1 103 ? -0.735 -12.665 4.307 1.00 96.50 103 ASN A C 1
ATOM 741 O O . ASN A 1 103 ? -0.366 -13.797 4.019 1.00 96.50 103 ASN A O 1
ATOM 745 N N . LYS A 1 104 ? -1.872 -12.477 4.996 1.00 93.56 104 LYS A N 1
ATOM 746 C CA . LYS A 1 104 ? -2.611 -13.571 5.669 1.00 93.56 104 LYS A CA 1
ATOM 747 C C . LYS A 1 104 ? -3.905 -14.004 4.982 1.00 93.56 104 LYS A C 1
ATOM 749 O O . LYS A 1 104 ? -4.511 -14.985 5.403 1.00 93.56 104 LYS A O 1
ATOM 754 N N . ASN A 1 105 ? -4.362 -13.294 3.952 1.00 95.38 105 ASN A N 1
ATOM 755 C CA . ASN A 1 105 ? -5.585 -13.641 3.230 1.00 95.38 105 ASN A CA 1
ATOM 756 C C . ASN A 1 105 ? -5.297 -14.341 1.892 1.00 95.38 105 ASN A C 1
ATOM 758 O O . ASN A 1 105 ? -5.522 -13.767 0.823 1.00 95.38 105 ASN A O 1
ATOM 762 N N . CYS A 1 106 ? -4.800 -15.577 1.962 1.00 93.94 106 CYS A N 1
ATOM 763 C CA . CYS A 1 106 ? -4.421 -16.359 0.781 1.00 93.94 106 CYS A CA 1
ATOM 764 C C . CYS A 1 106 ? -5.603 -17.077 0.112 1.00 93.94 106 CYS A C 1
ATOM 766 O O . CYS A 1 106 ? -5.551 -17.328 -1.086 1.00 93.94 106 CYS A O 1
ATOM 768 N N . VAL A 1 107 ? -6.663 -17.393 0.868 1.00 94.62 107 VAL A N 1
ATOM 769 C CA . VAL A 1 107 ? -7.758 -18.269 0.400 1.00 94.62 107 VAL A CA 1
ATOM 770 C C . VAL A 1 107 ? -9.138 -17.624 0.537 1.00 94.62 107 VAL A C 1
ATOM 772 O O . VAL A 1 107 ? -10.004 -17.828 -0.307 1.00 94.62 107 VAL A O 1
ATOM 775 N N . SER A 1 108 ? -9.377 -16.842 1.593 1.00 94.56 108 SER A N 1
ATOM 776 C CA . SER A 1 108 ? -10.735 -16.410 1.926 1.00 94.56 108 SER A CA 1
ATOM 777 C C . SER A 1 108 ? -11.251 -15.302 1.003 1.00 94.56 108 SER A C 1
ATOM 779 O O . SER A 1 108 ? -10.634 -14.246 0.832 1.00 94.56 108 SER A O 1
ATOM 781 N N . THR A 1 109 ? -12.460 -15.510 0.485 1.00 94.69 109 THR A N 1
ATOM 782 C CA . THR A 1 109 ? -13.224 -14.533 -0.303 1.00 94.69 109 THR A CA 1
ATOM 783 C C . THR A 1 109 ? -14.216 -13.730 0.541 1.00 94.69 109 THR A C 1
ATOM 785 O O . THR A 1 109 ? -14.795 -12.770 0.044 1.00 94.69 109 THR A O 1
ATOM 788 N N . ALA A 1 110 ? -14.373 -14.044 1.835 1.00 93.44 110 ALA A N 1
ATOM 789 C CA . ALA A 1 110 ? -15.422 -13.494 2.707 1.00 93.44 110 ALA A CA 1
ATOM 790 C C . ALA A 1 110 ? -15.410 -11.958 2.866 1.00 93.44 110 ALA A C 1
ATOM 792 O O . ALA A 1 110 ? -16.343 -11.384 3.417 1.00 93.44 110 ALA A O 1
ATOM 793 N N . ARG A 1 111 ? -14.330 -11.291 2.441 1.00 93.44 111 ARG A N 1
ATOM 794 C CA . ARG A 1 111 ? -14.156 -9.829 2.470 1.00 93.44 111 ARG A CA 1
ATOM 795 C C . ARG A 1 111 ? -13.566 -9.312 1.151 1.00 93.44 111 ARG A C 1
ATOM 797 O O . ARG A 1 111 ? -12.652 -8.490 1.180 1.00 93.44 111 ARG A O 1
ATOM 804 N N . GLY A 1 112 ? -13.988 -9.880 0.019 1.00 95.00 112 GLY A N 1
ATOM 805 C CA . GLY A 1 112 ? -13.547 -9.491 -1.335 1.00 95.00 112 GLY A CA 1
ATOM 806 C C . GLY A 1 112 ? -12.205 -10.079 -1.796 1.00 95.00 112 GLY A C 1
ATOM 807 O O . GLY A 1 112 ? -11.702 -9.739 -2.871 1.00 95.00 112 GLY A O 1
ATOM 808 N N . GLY A 1 113 ? -11.603 -10.945 -0.974 1.00 93.19 113 GLY A N 1
ATOM 809 C CA . GLY A 1 113 ? -10.325 -11.594 -1.259 1.00 93.19 113 GLY A CA 1
ATOM 810 C C . GLY A 1 113 ? -10.411 -12.728 -2.294 1.00 93.19 113 GLY A C 1
ATOM 811 O O . GLY A 1 113 ? -11.421 -12.856 -2.985 1.00 93.19 113 GLY A O 1
ATOM 812 N N . PRO A 1 114 ? -9.369 -13.572 -2.399 1.00 97.12 114 PRO A N 1
ATOM 813 C CA . PRO A 1 114 ? -8.134 -13.539 -1.611 1.00 97.12 114 PRO A CA 1
ATOM 814 C C . PRO A 1 114 ? -7.292 -12.298 -1.931 1.00 97.12 114 PRO A C 1
ATOM 816 O O . PRO A 1 114 ? -7.152 -11.900 -3.086 1.00 97.12 114 PRO A O 1
ATOM 819 N N . TRP A 1 115 ? -6.758 -11.657 -0.891 1.00 98.25 115 TRP A N 1
ATOM 820 C CA . TRP A 1 115 ? -6.041 -10.382 -1.020 1.00 98.25 115 TRP A CA 1
ATOM 821 C C . TRP A 1 115 ? -4.526 -10.557 -1.106 1.00 98.25 115 TRP A C 1
ATOM 823 O O . TRP A 1 115 ? -3.895 -9.849 -1.885 1.00 98.25 115 TRP A O 1
ATOM 833 N N . THR A 1 116 ? -3.953 -11.518 -0.371 1.00 98.25 116 THR A N 1
ATOM 834 C CA . THR A 1 116 ? -2.507 -11.795 -0.399 1.00 98.25 116 THR A CA 1
ATOM 835 C C . THR A 1 116 ? -1.967 -11.993 -1.820 1.00 98.25 116 THR A C 1
ATOM 837 O O . THR A 1 116 ? -1.054 -11.258 -2.181 1.00 98.25 116 THR A O 1
ATOM 840 N N . PRO A 1 117 ? -2.521 -12.887 -2.671 1.00 98.31 117 PRO A N 1
ATOM 841 C CA . PRO A 1 117 ? -1.957 -13.118 -4.006 1.00 98.31 117 PRO A CA 1
ATOM 842 C C . PRO A 1 117 ? -2.021 -11.882 -4.916 1.00 98.31 117 PRO A C 1
ATOM 844 O O . PRO A 1 117 ? -1.145 -11.690 -5.753 1.00 98.31 117 PRO A O 1
ATOM 847 N N . ARG A 1 118 ? -3.026 -11.015 -4.735 1.00 98.44 118 ARG A N 1
ATOM 848 C CA . ARG A 1 118 ? -3.164 -9.775 -5.516 1.00 98.44 118 ARG A CA 1
ATOM 849 C C . ARG A 1 118 ? -2.094 -8.752 -5.138 1.00 98.44 118 ARG A C 1
ATOM 851 O O . ARG A 1 118 ? -1.510 -8.115 -6.008 1.00 98.44 118 ARG A O 1
ATOM 858 N N . PHE A 1 119 ? -1.824 -8.600 -3.841 1.00 98.69 119 PHE A N 1
ATOM 859 C CA . PHE A 1 119 ? -0.753 -7.720 -3.377 1.00 98.69 119 PHE A CA 1
ATOM 860 C C . PHE A 1 119 ? 0.632 -8.271 -3.727 1.00 98.69 119 PHE A C 1
ATOM 862 O O . PHE A 1 119 ? 1.485 -7.513 -4.181 1.00 98.69 119 PHE A O 1
ATOM 869 N N . ASP A 1 120 ? 0.832 -9.579 -3.576 1.00 98.50 120 ASP A N 1
ATOM 870 C CA . ASP A 1 120 ? 2.084 -10.263 -3.903 1.00 98.50 120 ASP A CA 1
ATOM 871 C C . ASP A 1 120 ? 2.493 -10.061 -5.374 1.00 98.50 120 ASP A C 1
ATOM 873 O O . ASP A 1 120 ? 3.651 -9.764 -5.661 1.00 98.50 120 ASP A O 1
ATOM 877 N N . GLU A 1 121 ? 1.541 -10.103 -6.314 1.00 98.50 121 GLU A N 1
ATOM 878 C CA . GLU A 1 121 ? 1.819 -9.834 -7.732 1.00 98.50 121 GLU A CA 1
ATOM 879 C C . GLU A 1 121 ? 2.423 -8.434 -7.961 1.00 98.50 121 GLU A C 1
ATOM 881 O O . GLU A 1 121 ? 3.349 -8.268 -8.761 1.00 98.50 121 GLU A O 1
ATOM 886 N N . ILE A 1 122 ? 1.916 -7.420 -7.256 1.00 98.75 122 ILE A N 1
ATOM 887 C CA . ILE A 1 122 ? 2.409 -6.040 -7.347 1.00 98.75 122 ILE A CA 1
ATOM 888 C C . ILE A 1 122 ? 3.785 -5.924 -6.678 1.00 98.75 122 ILE A C 1
ATOM 890 O O . ILE A 1 122 ? 4.698 -5.322 -7.241 1.00 98.75 122 ILE A O 1
ATOM 894 N N . PHE A 1 123 ? 3.954 -6.523 -5.497 1.00 98.69 123 PHE A N 1
ATOM 895 C CA . PHE A 1 123 ? 5.200 -6.464 -4.728 1.00 98.69 123 PHE A CA 1
ATOM 896 C C . PHE A 1 123 ? 6.360 -7.143 -5.459 1.00 98.69 123 PHE A C 1
ATOM 898 O O . PHE A 1 123 ? 7.431 -6.547 -5.592 1.00 98.69 123 PHE A O 1
ATOM 905 N N . LYS A 1 124 ? 6.125 -8.312 -6.064 1.00 98.62 124 LYS A N 1
ATOM 906 C CA . LYS A 1 124 ? 7.120 -8.999 -6.899 1.00 98.62 124 LYS A CA 1
ATOM 907 C C . LYS A 1 124 ? 7.594 -8.135 -8.065 1.00 98.62 124 LYS A C 1
ATOM 909 O O . LYS A 1 124 ? 8.794 -8.044 -8.301 1.00 98.62 124 LYS A O 1
ATOM 914 N N . LYS A 1 125 ? 6.683 -7.428 -8.746 1.00 98.69 125 LYS A N 1
ATOM 915 C CA . LYS A 1 125 ? 7.029 -6.485 -9.832 1.00 98.69 125 LYS A CA 1
ATOM 916 C C . LYS A 1 125 ? 7.799 -5.251 -9.343 1.00 98.69 125 LYS A C 1
ATOM 918 O O . LYS A 1 125 ? 8.414 -4.570 -10.160 1.00 98.69 125 LYS A O 1
ATOM 923 N N . ALA A 1 126 ? 7.776 -4.955 -8.046 1.00 98.50 126 ALA A N 1
ATOM 924 C CA . ALA A 1 126 ? 8.557 -3.895 -7.410 1.00 98.50 126 ALA A CA 1
ATOM 925 C C . ALA A 1 126 ? 9.887 -4.389 -6.800 1.00 98.50 126 ALA A C 1
ATOM 927 O O . ALA A 1 126 ? 10.642 -3.578 -6.250 1.00 98.50 126 ALA A O 1
ATOM 928 N N . GLY A 1 127 ? 10.175 -5.696 -6.861 1.00 98.38 127 GLY A N 1
ATOM 929 C CA . GLY A 1 127 ? 11.297 -6.302 -6.139 1.00 98.38 127 GLY A CA 1
ATOM 930 C C . GLY A 1 127 ? 11.167 -6.144 -4.619 1.00 98.38 127 GLY A C 1
ATOM 931 O O . GLY A 1 127 ? 12.142 -5.795 -3.953 1.00 98.38 127 GLY A O 1
ATOM 932 N N . LEU A 1 128 ? 9.950 -6.285 -4.090 1.00 98.31 128 LEU A N 1
ATOM 933 C CA . LEU A 1 128 ? 9.611 -6.190 -2.668 1.00 98.31 128 LEU A CA 1
ATOM 934 C C . LEU A 1 128 ? 8.963 -7.488 -2.182 1.00 98.31 128 LEU A C 1
ATOM 936 O O . LEU A 1 128 ? 8.387 -8.232 -2.977 1.00 98.31 128 LEU A O 1
ATOM 940 N N . ASP A 1 129 ? 8.991 -7.692 -0.870 1.00 98.06 129 ASP A N 1
ATOM 941 C CA . ASP A 1 129 ? 8.254 -8.739 -0.165 1.00 98.06 129 ASP A CA 1
ATOM 942 C C . ASP A 1 129 ? 7.140 -8.135 0.711 1.00 98.06 129 ASP A C 1
ATOM 944 O O . ASP A 1 129 ? 7.251 -7.010 1.209 1.00 98.06 129 ASP A O 1
ATOM 948 N N . LEU A 1 130 ? 6.032 -8.858 0.906 1.00 98.12 130 LEU A N 1
ATOM 949 C CA . LEU A 1 130 ? 4.923 -8.382 1.743 1.00 98.12 130 LEU A CA 1
ATOM 950 C C . LEU A 1 130 ? 5.327 -8.200 3.214 1.00 98.12 130 LEU A C 1
ATOM 952 O O . LEU A 1 130 ? 4.684 -7.421 3.924 1.00 98.12 130 LEU A O 1
ATOM 956 N N . ASP A 1 131 ? 6.379 -8.871 3.674 1.00 97.94 131 ASP A N 1
ATOM 957 C CA . ASP A 1 131 ? 6.946 -8.715 5.007 1.00 97.94 131 ASP A CA 1
ATOM 958 C C . ASP A 1 131 ? 7.973 -7.576 5.122 1.00 97.94 131 ASP A C 1
ATOM 960 O O . ASP A 1 131 ? 8.429 -7.279 6.235 1.00 97.94 131 ASP A O 1
ATOM 964 N N . ASP A 1 132 ? 8.290 -6.868 4.035 1.00 98.00 132 ASP A N 1
ATOM 965 C CA . ASP A 1 132 ? 9.197 -5.724 4.085 1.00 98.00 132 ASP A CA 1
ATOM 966 C C . ASP A 1 132 ? 8.668 -4.609 4.998 1.00 98.00 132 ASP A C 1
ATOM 968 O O . ASP A 1 132 ? 7.468 -4.324 5.087 1.00 98.00 132 ASP A O 1
ATOM 972 N N . ALA A 1 133 ? 9.592 -3.895 5.648 1.00 98.00 133 ALA A N 1
ATOM 973 C CA . ALA A 1 133 ? 9.265 -2.780 6.539 1.00 98.00 133 ALA A CA 1
ATOM 974 C C . ALA A 1 133 ? 8.452 -1.674 5.839 1.00 98.00 133 ALA A C 1
ATOM 976 O O . ALA A 1 133 ? 7.645 -0.999 6.477 1.00 98.00 133 ALA A O 1
ATOM 977 N N . VAL A 1 134 ? 8.599 -1.519 4.517 1.00 98.12 134 VAL A N 1
ATOM 978 C CA . VAL A 1 134 ? 7.824 -0.550 3.731 1.00 98.12 134 VAL A CA 1
ATOM 979 C C . VAL A 1 134 ? 6.322 -0.856 3.717 1.00 98.12 134 VAL A C 1
ATOM 981 O O . VAL A 1 134 ? 5.528 0.053 3.502 1.00 98.12 134 VAL A O 1
ATOM 984 N N . ASN A 1 135 ? 5.909 -2.089 4.008 1.00 98.69 135 ASN A N 1
ATOM 985 C CA . ASN A 1 135 ? 4.504 -2.480 4.106 1.00 98.69 135 ASN A CA 1
ATOM 986 C C . ASN A 1 135 ? 3.952 -2.410 5.544 1.00 98.69 135 ASN A C 1
ATOM 988 O O . ASN A 1 135 ? 2.791 -2.742 5.778 1.00 98.69 135 ASN A O 1
ATOM 992 N N . LYS A 1 136 ? 4.759 -1.990 6.525 1.00 98.31 136 LYS A N 1
ATOM 993 C CA . LYS A 1 136 ? 4.420 -2.035 7.954 1.00 98.31 136 LYS A CA 1
ATOM 994 C C . LYS A 1 136 ? 4.281 -0.629 8.544 1.00 98.31 136 LYS A C 1
ATOM 996 O O . LYS A 1 136 ? 5.027 0.282 8.195 1.00 98.31 136 LYS A O 1
ATOM 1001 N N . VAL A 1 137 ? 3.327 -0.447 9.456 1.00 97.69 137 VAL A N 1
ATOM 1002 C CA . VAL A 1 137 ? 3.139 0.801 10.219 1.00 97.69 137 VAL A CA 1
ATOM 1003 C C . VAL A 1 137 ? 2.491 0.522 11.574 1.00 97.69 137 VAL A C 1
ATOM 1005 O O . VAL A 1 137 ? 1.621 -0.337 11.680 1.00 97.69 137 VAL A O 1
ATOM 1008 N N . ALA A 1 138 ? 2.909 1.226 12.625 1.00 97.00 138 ALA A N 1
ATOM 1009 C CA . ALA A 1 138 ? 2.283 1.125 13.942 1.00 97.00 138 ALA A CA 1
ATOM 1010 C C . ALA A 1 138 ? 1.026 2.004 14.002 1.00 97.00 138 ALA A C 1
ATOM 1012 O O . ALA A 1 138 ? 1.099 3.198 13.716 1.00 97.00 138 ALA A O 1
ATOM 1013 N N . ILE A 1 139 ? -0.119 1.424 14.371 1.00 95.62 139 ILE A N 1
ATOM 1014 C CA . ILE A 1 139 ? -1.404 2.141 14.412 1.00 95.62 139 ILE A CA 1
ATOM 1015 C C . ILE A 1 139 ? -2.034 1.963 15.795 1.00 95.62 139 ILE A C 1
ATOM 1017 O O . ILE A 1 139 ? -2.491 0.863 16.127 1.00 95.62 139 ILE A O 1
ATOM 1021 N N . PRO A 1 140 ? -2.070 3.020 16.627 1.00 91.81 140 PRO A N 1
ATOM 1022 C CA . PRO A 1 140 ? -2.788 2.986 17.894 1.00 91.81 140 PRO A CA 1
ATOM 1023 C C . PRO A 1 140 ? -4.266 2.643 17.678 1.00 91.81 140 PRO A C 1
ATOM 1025 O O . PRO A 1 140 ? -4.910 3.167 16.771 1.00 91.81 140 PRO A O 1
ATOM 1028 N N . GLY A 1 141 ? -4.805 1.738 18.497 1.00 92.94 141 GLY A N 1
ATOM 1029 C CA . GLY A 1 141 ? -6.206 1.321 18.393 1.00 92.94 141 GLY A CA 1
ATOM 1030 C C . GLY A 1 141 ? -6.537 0.436 17.185 1.00 92.94 141 GLY A C 1
ATOM 1031 O O . GLY A 1 141 ? -7.716 0.274 16.877 1.00 92.94 141 GLY A O 1
ATOM 1032 N N . HIS A 1 142 ? -5.537 -0.141 16.506 1.00 96.00 142 HIS A N 1
ATOM 1033 C CA . HIS A 1 142 ? -5.739 -1.091 15.406 1.00 96.00 142 HIS A CA 1
ATOM 1034 C C . HIS A 1 142 ? -6.639 -2.275 15.793 1.00 96.00 142 HIS A C 1
ATOM 1036 O O . HIS A 1 142 ? -6.448 -2.905 16.834 1.00 96.00 142 HIS A O 1
ATOM 1042 N N . LYS A 1 143 ? -7.609 -2.600 14.929 1.00 94.62 143 LYS A N 1
ATOM 1043 C CA . LYS A 1 143 ? -8.563 -3.700 15.115 1.00 94.62 143 LYS A CA 1
ATOM 1044 C C . LYS A 1 143 ? -8.837 -4.416 13.794 1.00 94.62 143 LYS A C 1
ATOM 1046 O O . LYS A 1 143 ? -9.589 -3.926 12.961 1.00 94.62 143 LYS A O 1
ATOM 1051 N N . GLY A 1 144 ? -8.306 -5.627 13.633 1.00 89.56 144 GLY A N 1
ATOM 1052 C CA . GLY A 1 144 ? -8.652 -6.509 12.508 1.00 89.56 144 GLY A CA 1
ATOM 1053 C C . GLY A 1 144 ? -9.948 -7.320 12.725 1.00 89.56 144 GLY A C 1
ATOM 1054 O O . GLY A 1 144 ? -10.572 -7.233 13.791 1.00 89.56 144 GLY A O 1
ATOM 1055 N N . PRO A 1 145 ? -10.372 -8.145 11.746 1.00 93.44 145 PRO A N 1
ATOM 1056 C CA . PRO A 1 145 ? -10.012 -8.101 10.322 1.00 93.44 145 PRO A CA 1
ATOM 1057 C C . PRO A 1 145 ? -10.656 -6.898 9.608 1.00 93.44 145 PRO A C 1
ATOM 1059 O O . PRO A 1 145 ? -11.705 -6.414 10.035 1.00 93.44 145 PRO A O 1
ATOM 1062 N N . HIS A 1 146 ? -10.043 -6.445 8.514 1.00 95.56 146 HIS A N 1
ATOM 1063 C CA . HIS A 1 146 ? -10.424 -5.207 7.817 1.00 95.56 146 HIS A CA 1
ATOM 1064 C C . HIS A 1 146 ? -11.455 -5.442 6.711 1.00 95.56 146 HIS A C 1
ATOM 1066 O O . HIS A 1 146 ? -11.493 -6.537 6.146 1.00 95.56 146 HIS A O 1
ATOM 1072 N N . PRO A 1 147 ? -12.303 -4.446 6.391 1.00 97.00 147 PRO A N 1
ATOM 1073 C CA . PRO A 1 147 ? -13.346 -4.594 5.381 1.00 97.00 147 PRO A CA 1
ATOM 1074 C C . PRO A 1 147 ? -12.779 -4.693 3.958 1.00 97.00 147 PRO A C 1
ATOM 1076 O O . PRO A 1 147 ? -11.674 -4.230 3.670 1.00 97.00 147 PRO A O 1
ATOM 1079 N N . GLU A 1 148 ? -13.593 -5.216 3.038 1.00 98.06 148 GLU A N 1
ATOM 1080 C CA . GLU A 1 148 ? -13.303 -5.232 1.597 1.00 98.06 148 GLU A CA 1
ATOM 1081 C C . GLU A 1 148 ? -12.947 -3.845 1.053 1.00 98.06 148 GLU A C 1
ATOM 1083 O O . GLU A 1 148 ? -12.021 -3.719 0.255 1.00 98.06 148 GLU A O 1
ATOM 1088 N N . ALA A 1 149 ? -13.640 -2.800 1.519 1.00 98.44 149 ALA A N 1
ATOM 1089 C CA . ALA A 1 149 ? -13.411 -1.425 1.085 1.00 98.44 149 ALA A CA 1
ATOM 1090 C C . ALA A 1 149 ? -11.962 -0.966 1.321 1.00 98.44 149 ALA A C 1
ATOM 1092 O O . ALA A 1 149 ? -11.375 -0.333 0.447 1.00 98.44 149 ALA A O 1
ATOM 1093 N N . TYR A 1 150 ? -11.360 -1.347 2.455 1.00 98.44 150 TYR A N 1
ATOM 1094 C CA . TYR A 1 150 ? -9.964 -1.025 2.747 1.00 98.44 150 TYR A CA 1
ATOM 1095 C C . TYR A 1 150 ? -9.016 -1.719 1.770 1.00 98.44 150 TYR A C 1
ATOM 1097 O O . TYR A 1 150 ? -8.189 -1.071 1.132 1.00 98.44 150 TYR A O 1
ATOM 1105 N N . HIS A 1 151 ? -9.154 -3.036 1.615 1.00 98.50 151 HIS A N 1
ATOM 1106 C CA . HIS A 1 151 ? -8.271 -3.795 0.736 1.00 98.50 151 HIS A CA 1
ATOM 1107 C C . HIS A 1 151 ? -8.422 -3.388 -0.734 1.00 98.50 151 HIS A C 1
ATOM 1109 O O . HIS A 1 151 ? -7.423 -3.242 -1.437 1.00 98.50 151 HIS A O 1
ATOM 1115 N N . SER A 1 152 ? -9.656 -3.136 -1.175 1.00 98.50 152 SER A N 1
ATOM 1116 C CA . SER A 1 152 ? -9.961 -2.65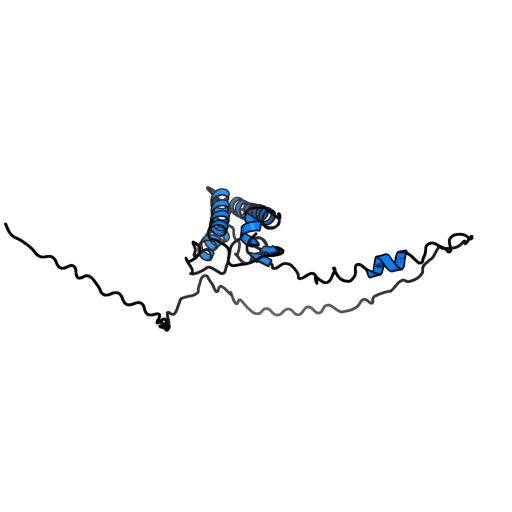2 -2.522 1.00 98.50 152 SER A CA 1
ATOM 1117 C C . SER A 1 152 ? -9.355 -1.277 -2.779 1.00 98.50 152 SER A C 1
ATOM 1119 O O . SER A 1 152 ? -8.787 -1.063 -3.848 1.00 98.50 152 SER A O 1
ATOM 1121 N N . TYR A 1 153 ? -9.438 -0.365 -1.803 1.00 98.81 153 TYR A N 1
ATOM 1122 C CA . TYR A 1 153 ? -8.805 0.949 -1.877 1.00 98.81 153 TYR A CA 1
ATOM 1123 C C . TYR A 1 153 ? -7.291 0.815 -2.065 1.00 98.81 153 TYR A C 1
ATOM 1125 O O . TYR A 1 153 ? -6.773 1.249 -3.089 1.00 98.81 153 TYR A O 1
ATOM 1133 N N . VAL A 1 154 ? -6.598 0.123 -1.153 1.00 98.75 154 VAL A N 1
ATOM 1134 C CA . VAL A 1 154 ? -5.137 -0.067 -1.229 1.00 98.75 154 VAL A CA 1
ATOM 1135 C C . VAL A 1 154 ? -4.723 -0.683 -2.570 1.00 98.75 154 VAL A C 1
ATOM 1137 O O . VAL A 1 154 ? -3.809 -0.192 -3.228 1.00 98.75 154 VAL A O 1
ATOM 1140 N N . HIS A 1 155 ? -5.422 -1.733 -3.011 1.00 98.75 155 HIS A N 1
ATOM 1141 C CA . HIS A 1 155 ? -5.122 -2.410 -4.271 1.00 98.75 155 HIS A CA 1
ATOM 1142 C C . HIS A 1 155 ? -5.321 -1.493 -5.488 1.00 98.75 155 HIS A C 1
ATOM 1144 O O . HIS A 1 155 ? -4.470 -1.444 -6.376 1.00 98.75 155 HIS A O 1
ATOM 1150 N N . LYS A 1 156 ? -6.419 -0.728 -5.524 1.00 98.75 156 LYS A N 1
ATOM 1151 C CA . LYS A 1 156 ? -6.706 0.221 -6.605 1.00 98.75 156 LYS A CA 1
ATOM 1152 C C . LYS A 1 156 ? -5.658 1.330 -6.678 1.00 98.75 156 LYS A C 1
ATOM 1154 O O . LYS A 1 156 ? -5.218 1.654 -7.780 1.00 98.75 156 LYS A O 1
ATOM 1159 N N . GLU A 1 157 ? -5.252 1.883 -5.539 1.00 98.88 157 GLU A N 1
ATOM 1160 C CA . GLU A 1 157 ? -4.231 2.931 -5.486 1.00 98.88 157 GLU A CA 1
ATOM 1161 C C . GLU A 1 157 ? -2.890 2.428 -6.038 1.00 98.88 157 GLU A C 1
ATOM 1163 O O . GLU A 1 157 ? -2.289 3.086 -6.888 1.00 98.88 157 GLU A O 1
ATOM 1168 N N . LEU A 1 158 ? -2.470 1.216 -5.654 1.00 98.88 158 LEU A N 1
ATOM 1169 C CA . LEU A 1 158 ? -1.253 0.589 -6.177 1.00 98.88 158 LEU A CA 1
ATOM 1170 C C . LEU A 1 158 ? -1.327 0.329 -7.689 1.00 98.88 158 LEU A C 1
ATOM 1172 O O . LEU A 1 158 ? -0.389 0.651 -8.420 1.00 98.88 158 LEU A O 1
ATOM 1176 N N . LEU A 1 159 ? -2.444 -0.214 -8.187 1.00 98.69 159 LEU A N 1
ATOM 1177 C CA . LEU A 1 159 ? -2.636 -0.435 -9.625 1.00 98.69 159 LEU A CA 1
ATOM 1178 C C . LEU A 1 159 ? -2.678 0.873 -10.420 1.00 98.69 159 LEU A C 1
ATOM 1180 O O . LEU A 1 159 ? -2.231 0.917 -11.565 1.00 98.69 159 LEU A O 1
ATOM 1184 N N . SER A 1 160 ? -3.233 1.937 -9.840 1.00 98.75 160 SER A N 1
ATOM 1185 C CA . SER A 1 160 ? -3.267 3.253 -10.474 1.00 98.75 160 SER A CA 1
ATOM 1186 C C . SER A 1 160 ? -1.867 3.853 -10.565 1.00 98.75 160 SER A C 1
ATOM 1188 O O . SER A 1 160 ? -1.465 4.286 -11.642 1.00 98.75 160 SER A O 1
ATOM 1190 N N . ALA A 1 161 ? -1.107 3.823 -9.467 1.00 98.75 161 ALA A N 1
ATOM 1191 C CA . ALA A 1 161 ? 0.244 4.374 -9.405 1.00 98.75 161 ALA A CA 1
ATOM 1192 C C . ALA A 1 161 ? 1.233 3.643 -10.324 1.00 98.75 161 ALA A C 1
ATOM 1194 O O . ALA A 1 161 ? 2.159 4.248 -10.856 1.00 98.75 161 ALA A O 1
ATOM 1195 N N . THR A 1 162 ? 1.030 2.343 -10.532 1.00 98.75 162 THR A N 1
ATOM 1196 C CA . THR A 1 162 ? 1.932 1.503 -11.332 1.00 98.75 162 THR A CA 1
ATOM 1197 C C . THR A 1 162 ? 1.520 1.359 -12.798 1.00 98.75 162 THR A C 1
ATOM 1199 O O . THR A 1 162 ? 2.208 0.697 -13.582 1.00 98.75 162 THR A O 1
ATOM 1202 N N . ARG A 1 163 ? 0.403 1.969 -13.205 1.00 98.50 163 ARG A N 1
ATOM 1203 C CA . ARG A 1 163 ? -0.147 1.824 -14.554 1.00 98.50 163 ARG A CA 1
ATOM 1204 C C . ARG A 1 163 ? 0.834 2.331 -15.612 1.00 98.50 163 ARG A C 1
ATOM 1206 O O . ARG A 1 163 ? 1.258 3.478 -15.579 1.00 98.50 163 ARG A O 1
ATOM 1213 N N . GLY A 1 164 ? 1.147 1.476 -16.586 1.00 98.19 164 GLY A N 1
ATOM 1214 C CA . GLY A 1 164 ? 2.054 1.807 -17.691 1.00 98.19 164 GLY A CA 1
ATOM 1215 C C . GLY A 1 164 ? 3.540 1.803 -17.319 1.00 98.19 164 GLY A C 1
ATOM 1216 O O . GLY A 1 164 ? 4.377 2.016 -18.193 1.00 98.19 164 GLY A O 1
ATOM 1217 N N . LEU A 1 165 ? 3.889 1.526 -16.058 1.00 98.62 165 LEU A N 1
ATOM 1218 C CA . LEU A 1 165 ? 5.279 1.396 -15.634 1.00 98.62 165 LEU A CA 1
ATOM 1219 C C . LEU A 1 165 ? 5.810 -0.009 -15.931 1.00 98.62 165 LEU A C 1
ATOM 1221 O O . LEU A 1 165 ? 5.108 -1.014 -15.800 1.00 98.62 165 LEU A O 1
ATOM 1225 N N . LYS A 1 166 ? 7.089 -0.085 -16.303 1.00 98.50 166 LYS A N 1
ATOM 1226 C CA . LYS A 1 166 ? 7.779 -1.354 -16.546 1.00 98.50 166 LYS A CA 1
ATOM 1227 C C . LYS A 1 166 ? 8.036 -2.077 -15.220 1.00 98.50 166 LYS A C 1
ATOM 1229 O O . LYS A 1 166 ? 8.643 -1.499 -14.321 1.00 98.50 166 LYS A O 1
ATOM 1234 N N . ALA A 1 167 ? 7.625 -3.339 -15.113 1.00 98.19 167 ALA A N 1
ATOM 1235 C CA . ALA A 1 167 ? 7.952 -4.180 -13.960 1.00 98.19 167 ALA A CA 1
ATOM 1236 C C . ALA A 1 167 ? 9.476 -4.291 -13.756 1.00 98.19 167 ALA A C 1
ATOM 1238 O O . ALA A 1 167 ? 10.240 -4.252 -14.722 1.00 98.19 167 ALA A O 1
ATOM 1239 N N . ASN A 1 168 ? 9.902 -4.451 -12.504 1.00 97.94 168 ASN A N 1
ATOM 1240 C CA . ASN A 1 168 ? 11.302 -4.520 -12.071 1.00 97.94 168 ASN A CA 1
ATOM 1241 C C . ASN A 1 168 ? 12.128 -3.273 -12.433 1.00 97.94 168 ASN A C 1
ATOM 1243 O O . ASN A 1 168 ? 13.338 -3.362 -12.620 1.00 97.94 168 ASN A O 1
ATOM 1247 N N . SER A 1 169 ? 11.478 -2.115 -12.567 1.00 98.62 169 SER A N 1
ATOM 1248 C CA . SER A 1 169 ? 12.154 -0.825 -12.725 1.00 98.62 169 SER A CA 1
ATOM 1249 C C . SER A 1 169 ? 12.084 -0.008 -11.440 1.00 98.62 169 SER A C 1
ATOM 1251 O O . SER A 1 169 ? 11.124 -0.128 -10.672 1.00 98.62 169 SER A O 1
ATOM 1253 N N 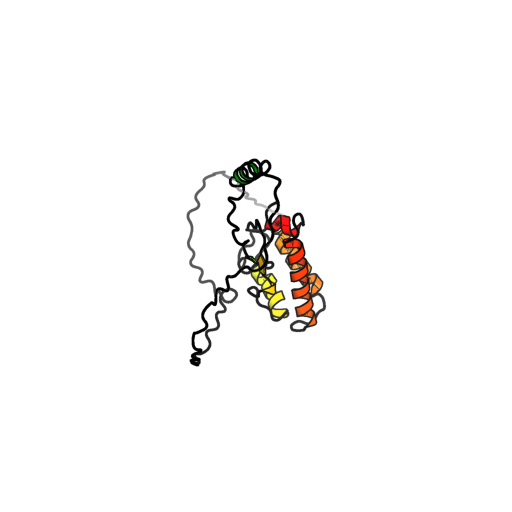. ASP A 1 170 ? 13.049 0.895 -11.258 1.00 98.69 170 ASP A N 1
ATOM 1254 C CA . ASP A 1 170 ? 13.048 1.844 -10.140 1.00 98.69 170 ASP A CA 1
ATOM 1255 C C . ASP A 1 170 ? 11.776 2.696 -10.126 1.00 98.69 170 ASP A C 1
ATOM 1257 O O . ASP A 1 170 ? 11.218 2.956 -9.065 1.00 98.69 170 ASP A O 1
ATOM 1261 N N . ALA A 1 171 ? 11.249 3.069 -11.298 1.00 98.75 171 ALA A N 1
ATOM 1262 C CA . ALA A 1 171 ? 9.993 3.809 -11.402 1.00 98.75 171 ALA A CA 1
ATOM 1263 C C . ALA A 1 171 ? 8.807 3.025 -10.812 1.00 98.75 171 ALA A C 1
ATOM 1265 O O . ALA A 1 171 ? 8.025 3.585 -10.047 1.00 98.75 171 ALA A O 1
ATOM 1266 N N . TYR A 1 172 ? 8.687 1.729 -11.126 1.00 98.81 172 TYR A N 1
ATOM 1267 C CA . TYR A 1 172 ? 7.626 0.876 -10.579 1.00 98.81 172 TYR A CA 1
ATOM 1268 C C . TYR A 1 172 ? 7.778 0.708 -9.066 1.00 98.81 172 TYR A C 1
ATOM 1270 O O . TYR A 1 172 ? 6.809 0.866 -8.322 1.00 98.81 172 TYR A O 1
ATOM 1278 N N . ARG A 1 173 ? 9.006 0.437 -8.605 1.00 98.81 173 ARG A N 1
ATOM 1279 C CA . ARG A 1 173 ? 9.315 0.312 -7.179 1.00 98.81 173 ARG A CA 1
ATOM 1280 C C . ARG A 1 173 ? 8.958 1.590 -6.422 1.00 98.81 173 ARG A C 1
ATOM 1282 O O . ARG A 1 173 ? 8.223 1.516 -5.443 1.00 98.81 173 ARG A O 1
ATOM 1289 N N . ASN A 1 174 ? 9.404 2.744 -6.912 1.00 98.81 174 ASN A N 1
ATOM 1290 C CA . ASN A 1 174 ? 9.144 4.046 -6.300 1.00 98.81 174 ASN A CA 1
ATOM 1291 C C . ASN A 1 174 ? 7.648 4.391 -6.283 1.00 98.81 174 ASN A C 1
ATOM 1293 O O . ASN A 1 174 ? 7.163 4.970 -5.313 1.00 98.81 174 ASN A O 1
ATOM 1297 N N . ALA A 1 175 ? 6.896 4.009 -7.320 1.00 98.81 175 ALA A N 1
ATOM 1298 C CA . ALA A 1 175 ? 5.448 4.193 -7.346 1.00 98.81 175 ALA A CA 1
ATOM 1299 C C . ALA A 1 175 ? 4.740 3.366 -6.258 1.00 98.81 175 ALA A C 1
ATOM 1301 O O . ALA A 1 175 ? 3.843 3.875 -5.580 1.00 98.81 175 ALA A O 1
ATOM 1302 N N . VAL A 1 176 ? 5.159 2.112 -6.051 1.00 98.81 176 VAL A N 1
ATOM 1303 C CA . VAL A 1 176 ? 4.627 1.255 -4.980 1.00 98.81 176 VAL A CA 1
ATOM 1304 C C . VAL A 1 176 ? 4.991 1.811 -3.606 1.00 98.81 176 VAL A C 1
ATOM 1306 O O . VAL A 1 176 ? 4.095 2.035 -2.793 1.00 98.81 176 VAL A O 1
ATOM 1309 N N . THR A 1 177 ? 6.272 2.086 -3.339 1.00 98.81 177 THR A N 1
ATOM 1310 C CA . THR A 1 177 ? 6.714 2.566 -2.020 1.00 98.81 177 THR A CA 1
ATOM 1311 C C . THR A 1 177 ? 6.123 3.933 -1.677 1.00 98.81 177 THR A C 1
ATOM 1313 O O . THR A 1 177 ? 5.607 4.101 -0.575 1.00 98.81 177 THR A O 1
ATOM 1316 N N . GLY A 1 178 ? 6.074 4.869 -2.630 1.00 98.81 178 GLY A N 1
ATOM 1317 C CA . GLY A 1 178 ? 5.445 6.177 -2.433 1.00 98.81 178 GLY A CA 1
ATOM 1318 C C . GLY A 1 178 ? 3.938 6.088 -2.169 1.00 98.81 178 GLY A C 1
ATOM 1319 O O . GLY A 1 178 ? 3.404 6.819 -1.334 1.00 98.81 178 GLY A O 1
ATOM 1320 N N . THR A 1 179 ? 3.241 5.148 -2.819 1.00 98.88 179 THR A N 1
ATOM 1321 C CA . THR A 1 179 ? 1.820 4.887 -2.536 1.00 98.88 179 THR A CA 1
ATOM 1322 C C . THR A 1 179 ? 1.625 4.328 -1.130 1.00 98.88 179 THR A C 1
ATOM 1324 O O . THR A 1 179 ? 0.730 4.777 -0.413 1.00 98.88 179 THR A O 1
ATOM 1327 N N . LEU A 1 180 ? 2.473 3.384 -0.709 1.00 98.81 180 LEU A N 1
ATOM 1328 C CA . LEU A 1 180 ? 2.437 2.843 0.650 1.00 98.81 180 LEU A CA 1
ATOM 1329 C C . LEU A 1 180 ? 2.692 3.937 1.687 1.00 98.81 180 LEU A C 1
ATOM 1331 O O . LEU A 1 180 ? 1.957 4.000 2.666 1.00 98.81 180 LEU A O 1
ATOM 1335 N N . ASP A 1 181 ? 3.664 4.823 1.472 1.00 98.75 181 ASP A N 1
ATOM 1336 C CA . ASP A 1 181 ? 3.966 5.912 2.405 1.00 98.75 181 ASP A CA 1
ATOM 1337 C C . ASP A 1 181 ? 2.801 6.895 2.549 1.00 98.75 181 ASP A C 1
ATOM 1339 O O . ASP A 1 181 ? 2.419 7.226 3.672 1.00 98.75 181 ASP A O 1
ATOM 1343 N N . ARG A 1 182 ? 2.140 7.268 1.446 1.00 98.75 182 ARG A N 1
ATOM 1344 C CA . ARG A 1 182 ? 0.907 8.066 1.509 1.00 98.75 182 ARG A CA 1
ATOM 1345 C C . ARG A 1 182 ? -0.193 7.358 2.307 1.00 98.75 182 ARG A C 1
ATOM 1347 O O . ARG A 1 182 ? -0.813 7.969 3.176 1.00 98.75 182 ARG A O 1
ATOM 1354 N N . ILE A 1 183 ? -0.423 6.067 2.055 1.00 98.75 183 ILE A N 1
ATOM 1355 C CA . ILE A 1 183 ? -1.438 5.290 2.782 1.00 98.75 183 ILE A CA 1
ATOM 1356 C C . ILE A 1 183 ? -1.066 5.145 4.263 1.00 98.75 183 ILE A C 1
ATOM 1358 O O . ILE A 1 183 ? -1.960 5.148 5.105 1.00 98.75 183 ILE A O 1
ATOM 1362 N N . LYS A 1 184 ? 0.223 5.059 4.623 1.00 98.56 184 LYS A N 1
ATOM 1363 C CA . LYS A 1 184 ? 0.660 5.090 6.029 1.00 98.56 184 LYS A CA 1
ATOM 1364 C C . LYS A 1 184 ? 0.297 6.412 6.689 1.00 98.56 184 LYS A C 1
ATOM 1366 O O . LYS A 1 184 ? -0.226 6.383 7.798 1.00 98.56 184 LYS A O 1
ATOM 1371 N N . THR A 1 185 ? 0.526 7.541 6.016 1.00 98.44 185 THR A N 1
ATOM 1372 C CA . THR A 1 185 ? 0.113 8.862 6.512 1.00 98.44 185 THR A CA 1
ATOM 1373 C C . THR A 1 185 ? -1.395 8.921 6.733 1.00 98.44 185 THR A C 1
ATOM 1375 O O . THR A 1 185 ? -1.846 9.369 7.785 1.00 98.44 185 THR A O 1
ATOM 1378 N N . GLU A 1 186 ? -2.194 8.417 5.791 1.00 98.56 186 GLU A N 1
ATOM 1379 C CA . GLU A 1 186 ? -3.644 8.312 5.973 1.00 98.56 186 GLU A CA 1
ATOM 1380 C C . GLU A 1 186 ? -3.980 7.399 7.162 1.00 98.56 186 GLU A C 1
ATOM 1382 O O . GLU A 1 186 ? -4.761 7.777 8.030 1.00 98.56 186 GLU A O 1
ATOM 1387 N N . ALA A 1 187 ? -3.354 6.228 7.264 1.00 97.94 187 ALA A N 1
ATOM 1388 C CA . ALA A 1 187 ? -3.592 5.256 8.326 1.00 97.94 187 ALA A CA 1
ATOM 1389 C C . ALA A 1 187 ? -3.276 5.788 9.734 1.00 97.94 187 ALA A C 1
ATOM 1391 O O . ALA A 1 187 ? -3.957 5.403 10.685 1.00 97.94 187 ALA A O 1
ATOM 1392 N N . THR A 1 188 ? -2.280 6.666 9.881 1.00 97.31 188 THR A N 1
ATOM 1393 C CA . THR A 1 188 ? -1.909 7.281 11.168 1.00 97.31 188 THR A CA 1
ATOM 1394 C C . THR A 1 188 ? -2.624 8.603 11.445 1.00 97.31 188 THR A C 1
ATOM 1396 O O . THR A 1 188 ? -2.622 9.066 12.584 1.00 97.31 188 THR A O 1
ATOM 1399 N N . THR A 1 189 ? -3.283 9.193 10.446 1.00 97.50 189 THR A N 1
ATOM 1400 C CA . THR A 1 189 ? -4.091 10.405 10.617 1.00 97.50 189 THR A CA 1
ATOM 1401 C C . THR A 1 189 ? -5.447 10.040 11.215 1.00 97.50 189 THR A C 1
ATOM 1403 O O . THR A 1 189 ? -6.302 9.460 10.541 1.00 97.50 189 THR A O 1
ATOM 1406 N N . VAL A 1 190 ? -5.655 10.387 12.486 1.00 96.38 190 VAL A N 1
ATOM 1407 C CA . VAL A 1 190 ? -6.918 10.144 13.199 1.00 96.38 190 VAL A CA 1
ATOM 1408 C C . VAL A 1 190 ? -8.085 10.767 12.434 1.00 96.38 190 VAL A C 1
ATOM 1410 O O . VAL A 1 190 ? -8.036 11.929 12.038 1.00 96.38 190 VAL A O 1
ATOM 1413 N N . GLY A 1 191 ? -9.136 9.979 12.204 1.00 96.19 191 GLY A N 1
ATOM 1414 C CA . GLY A 1 191 ? -10.317 10.436 11.473 1.00 96.19 191 GLY A CA 1
ATOM 1415 C C . GLY A 1 191 ? -10.161 10.467 9.949 1.00 96.19 191 GLY A C 1
ATOM 1416 O O . GLY A 1 191 ? -11.097 10.869 9.259 1.00 96.19 191 GLY A O 1
ATOM 1417 N N . SER A 1 192 ? -9.046 10.007 9.374 1.00 98.38 192 SER A N 1
ATOM 1418 C CA . SER A 1 192 ? -9.025 9.682 7.944 1.00 98.38 192 SER A CA 1
ATOM 1419 C C . SER A 1 192 ? -9.904 8.454 7.660 1.00 98.38 192 SER A C 1
ATOM 1421 O O . SER A 1 192 ? -10.173 7.636 8.546 1.00 98.38 192 SER A O 1
ATOM 1423 N N . GLN A 1 193 ? -10.337 8.275 6.409 1.00 98.38 193 GLN A N 1
ATOM 1424 C CA . GLN A 1 193 ? -11.113 7.087 6.041 1.00 98.38 193 GLN A CA 1
ATOM 1425 C C . GLN A 1 193 ? -10.313 5.788 6.225 1.00 98.38 193 GLN A C 1
ATOM 1427 O O . GLN A 1 193 ? -10.866 4.786 6.684 1.00 98.38 193 GLN A O 1
ATOM 1432 N N . VAL A 1 194 ? -9.015 5.810 5.908 1.00 98.44 194 VAL A N 1
ATOM 1433 C CA . VAL A 1 194 ? -8.122 4.662 6.103 1.00 98.44 194 VAL A CA 1
ATOM 1434 C C . VAL A 1 194 ? -7.982 4.335 7.582 1.00 98.44 194 VAL A C 1
ATOM 1436 O O . VAL A 1 194 ? -8.132 3.177 7.962 1.00 98.44 194 VAL A O 1
ATOM 1439 N N . ASN A 1 195 ? -7.758 5.342 8.426 1.00 98.19 195 ASN A N 1
ATOM 1440 C CA . ASN A 1 195 ? -7.668 5.150 9.866 1.00 98.19 195 ASN A CA 1
ATOM 1441 C C . ASN A 1 195 ? -8.965 4.547 10.425 1.00 98.19 195 ASN A C 1
ATOM 1443 O O . ASN A 1 195 ? -8.891 3.532 11.110 1.00 98.19 195 ASN A O 1
ATOM 1447 N N . ARG A 1 196 ? -10.141 5.072 10.044 1.00 98.00 196 ARG A N 1
ATOM 1448 C CA . ARG A 1 196 ? -11.451 4.530 10.454 1.00 98.00 196 ARG A CA 1
ATOM 1449 C C . ARG A 1 196 ? -11.622 3.049 10.130 1.00 98.00 196 ARG A C 1
ATOM 1451 O O . ARG A 1 196 ? -12.039 2.272 10.988 1.00 98.00 196 ARG A O 1
ATOM 1458 N N . TRP A 1 197 ? -11.253 2.620 8.919 1.00 98.06 197 TRP A N 1
ATOM 1459 C CA . TRP A 1 197 ? -11.304 1.197 8.564 1.00 98.06 197 TRP A CA 1
ATOM 1460 C C . TRP A 1 197 ? -10.381 0.331 9.429 1.00 98.06 197 TRP A C 1
ATOM 1462 O O . TRP A 1 197 ? -10.729 -0.812 9.717 1.00 98.06 197 TRP A O 1
ATOM 1472 N N . LEU A 1 198 ? -9.229 0.867 9.844 1.00 97.50 198 LEU A N 1
ATOM 1473 C CA . LEU A 1 198 ? -8.203 0.147 10.602 1.00 97.50 198 LEU A CA 1
ATOM 1474 C C . LEU A 1 198 ? -8.440 0.145 12.116 1.00 97.50 198 LEU A C 1
ATOM 1476 O O . LEU A 1 198 ? -7.949 -0.756 12.798 1.00 97.50 198 LEU A O 1
ATOM 1480 N N . THR A 1 199 ? -9.177 1.123 12.645 1.00 96.94 199 THR A N 1
ATOM 1481 C CA . THR A 1 199 ? -9.468 1.286 14.082 1.00 96.94 199 THR A CA 1
ATOM 1482 C C . THR A 1 199 ? -10.927 0.987 14.449 1.00 96.94 199 THR A C 1
ATOM 1484 O O . THR A 1 199 ? -11.245 0.868 15.637 1.00 96.94 199 THR A O 1
ATOM 1487 N N . LYS A 1 200 ? -11.799 0.779 13.446 1.00 94.56 200 LYS A N 1
ATOM 1488 C CA . LYS A 1 200 ? -13.257 0.580 13.574 1.00 94.56 200 LYS A CA 1
ATOM 1489 C C . LYS A 1 200 ? -13.949 1.754 14.282 1.00 94.56 200 LYS A C 1
ATOM 1491 O O . LYS A 1 200 ? -14.712 1.534 15.224 1.00 94.56 200 LYS A O 1
ATOM 1496 N N . GLN A 1 201 ? -13.629 2.969 13.840 1.00 86.06 201 GLN A N 1
ATOM 1497 C CA . GLN A 1 201 ? -14.225 4.233 14.293 1.00 86.06 201 GLN A CA 1
ATOM 1498 C C . GLN A 1 201 ? -15.127 4.850 13.225 1.00 86.06 201 GLN A C 1
ATOM 1500 O O . GLN A 1 201 ? -14.896 4.576 12.023 1.00 86.06 201 GLN A O 1
#

InterPro domains:
  IPR032871 AHH domain-containing protein [PF14412] (92-185)

Secondary structure (DSSP, 8-state):
------------------------------TTT-------------------------------------TTSSSSHHHHHTTSSSS------PPPEEESS-SS-SS--TTS---HHHHHHHHHHTT--TTSGGGEEE-TT--SSPPHHHHHHHHHHHHHHTTTPPTTSHHHHHHHHHHHHHHHHHHHSTTSHHHHHHHT-

Organism: NCBI:txid2654998

Sequence (201 aa):
MVGMSNAALYGPSGDNNDWRPAIQLLVFDYTACSSVSWGCAGEVAMIFPVAKVFKVGKIVENIADASDAAADAAADATKVAAKSADEVGEVTKKAPVHHICTNKNCVSTARGGPWTPRFDEIFKKAGLDLDDAVNKVAIPGHKGPHPEAYHSYVHKELLSATRGLKANSDAYRNAVTGTLDRIKTEATTVGSQVNRWLTKQ

pLDDT: mean 70.56, std 28.79, range [30.8, 98.88]

Foldseek 3Di:
DDDDDDDDDDDDDDDDDDDDDDPPPDPDDCVLLDDDDDDDDDDDDDDDDDDDDDDDDDDDDDDDDDDDDDPDPPPPVVVVVVVPPVPPPDDCDFADKDFLQDCPQCDDPPQPDSRNVLVQVLQVLLVHDSPDPLRIDGAHQFDDDFHNVSSVVLSVQLCVLQPPPGGPDPSSNCSNSVSSVVLNVQCRPPPRPSVCRGNVD

Radius of gyration: 30.97 Å; chains: 1; bounding box: 83×70×87 Å